Protein 1NKP (pdb70)

Solvent-accessible surface area: 23106 Å² total; per-residue (Å²): 88,138,165,58,78,107,124,137,46,122,73,84,117,53,162,100,114,128,62,104,26,98,139,14,4,75,30,0,30,92,38,4,74,113,4,146,144,64,130,183,10,77,96,32,40,3,0,119,63,0,17,55,41,2,86,56,7,48,62,88,27,117,116,9,65,61,46,12,95,116,14,50,144,91,28,52,96,18,36,108,90,18,20,80,46,6,23,111,153,171,186,70,111,120,71,39,99,55,130,104,124,122,52,92,14,119,79,12,7,102,59,0,48,72,9,2,18,36,9,88,75,83,206,33,62,96,39,93,9,0,71,84,0,16,87,20,2,85,50,4,88,156,25,12,127,68,30,70,113,54,1,58,74,5,95,179,55,5,58,112,20,71,119,86,17,193,77,48,27,85,123,175,84,114,142,133,161,70,117,75,64,108,56,132,106,118,126,64,81,24,101,147,8,6,83,47,0,73,96,42,1,70,109,11,136,155,51,174,159,20,76,98,34,39,5,0,117,60,0,19,56,36,0,98,58,4,54,60,60,22,120,133,3,78,61,55,20,76,110,27,44,109,93,49,85,94,6,70,102,103,41,33,87,78,242,82,139,130,67,44,106,53,142,111,112,126,67,82,13,107,79,11,2,87,62,0,64,86,15,0,27,23,8,123,88,52,110,25,61,88,21,86,6,0,69,46,0,22,69,13,0,66,69,2,83,150,17,5,131,61,8,64,99,43,0,39,73,5,96,140,64,10,48,107,19,62,99,92,29,178,69,99,91,73,125

InterPro domains:
  IPR011598 Myc-type, basic helix-loop-helix (bHLH) domain [PF00010] (24-74)
  IPR011598 Myc-type, basic helix-loop-helix (bHLH) domain [PS50888] (23-74)
  IPR011598 Myc-type, basic helix-loop-helix (bHLH) domain [SM00353] (29-80)
  IPR036638 Helix-loop-helix DNA-binding domain superfamily [G3DSA:4.10.280.10] (24-102)
  IPR036638 Helix-loop-helix DNA-binding domain superfamily [SSF47459] (23-102)

Organism: Homo sapiens (NCBI:txid9606)

CATH classification: 4.10.280.10

GO terms:
  GO:1990837 sequence-specific double-stranded DNA binding (F, IDA)
  GO:0000977 RNA polymerase II transcription regulatory region sequence-specific DNA binding (F, IDA)
  GO:0001227 DNA-binding transcription repressor activity, RNA polymerase II-specific (F, IDA)
  GO:0090575 RNA polymerase II transcription regulator complex (C, IDA)
  GO:0000122 negative regulation of transcription by RNA polymerase II (P, IDA)
  GO:0071339 MLL1 complex (C, IDA)
  GO:0005654 nucleoplasm (C, TAS)
  GO:0042802 identical protein binding (F, IPI)
  GO:0005515 protein binding (F, IPI)
  GO:0000785 chromatin (C, IDA)
  GO:0005634 nucleus (C, IDA)
  GO:0005654 nucleoplasm (C, IDA)
  GO:0000981 DNA-binding transcription factor activity, RNA polymerase II-specific (F, IDA)
  GO:0006357 regulation of transcription by RNA polymerase II (P, IDA)
  GO:0071943 Myc-Max complex (C, EXP)
  GO:0045893 positive regulation of DNA-templated transcription (P, IDA)
  GO:0003677 DNA binding (F, IDA)
  GO:0032993 protein-DNA complex (C, IDA)
  GO:0070888 E-box binding (F, IMP)
  GO:0032993 protein-DNA complex (C, IMP)

B-factor: mean 30.38, std 9.98, range [15.16, 67.62]

Structure (mmCIF, N/CA/C/O backbone):
data_1NKP
#
_entry.id   1NKP
#
_cell.length_a   39.244
_cell.length_b   45.128
_cell.length_c   86.484
_cell.angle_alpha   87.91
_cell.angle_beta   84.61
_cell.angle_gamma   71.50
#
_symmetry.space_group_name_H-M   'P 1'
#
loop_
_entity.id
_entity.type
_entity.pdbx_description
1 polymer "5'-D(*CP*GP*AP*GP*TP*AP*GP*CP*AP*CP*GP*TP*GP*CP*TP*AP*CP*TP*C)-3'"
2 polymer 'Myc proto-oncogene protein'
3 polymer 'Max protein'
4 water water
#
loop_
_atom_site.group_PDB
_atom_site.id
_atom_site.type_symbol
_atom_site.label_atom_id
_atom_site.label_alt_id
_atom_site.label_comp_id
_atom_site.label_asym_id
_atom_site.label_entity_id
_atom_site.label_seq_id
_atom_site.pdbx_PDB_ins_code
_atom_site.Cartn_x
_atom_site.Cartn_y
_atom_site.Cartn_z
_atom_site.occupancy
_atom_site.B_iso_or_equiv
_atom_site.auth_seq_id
_atom_site.auth_comp_id
_atom_site.auth_asym_id
_atom_site.auth_atom_id
_atom_site.pdbx_PDB_model_num
ATOM 1541 N N . GLY E 2 1 ? 70.716 108.507 28.441 1.00 27.99 897 GLY A N 1
ATOM 1542 C CA . GLY E 2 1 ? 69.231 108.575 28.363 1.00 26.63 897 GLY A CA 1
ATOM 1543 C C . GLY E 2 1 ? 68.586 107.337 28.951 1.00 27.74 897 GLY A C 1
ATOM 1544 O O . GLY E 2 1 ? 69.274 106.395 29.341 1.00 25.85 897 GLY A O 1
ATOM 1545 N N . HIS E 2 2 ? 67.261 107.333 29.009 1.00 27.46 898 HIS A N 1
ATOM 1546 C CA . HIS E 2 2 ? 66.537 106.206 29.572 1.00 28.34 898 HIS A CA 1
ATOM 1547 C C . HIS E 2 2 ? 66.864 104.882 28.891 1.00 27.94 898 HIS A C 1
ATOM 1548 O O . HIS E 2 2 ? 66.995 103.849 29.556 1.00 27.05 898 HIS A O 1
ATOM 1555 N N . MET E 2 3 ? 66.981 104.903 27.569 1.00 26.71 899 MET A N 1
ATOM 1556 C CA . MET E 2 3 ? 67.298 103.682 26.843 1.00 27.00 899 MET A CA 1
ATOM 1557 C C . MET E 2 3 ? 68.610 103.089 27.341 1.00 25.53 899 MET A C 1
ATOM 1558 O O . MET E 2 3 ? 68.737 101.874 27.454 1.00 25.35 899 MET A O 1
ATOM 1563 N N . ASN E 2 4 ? 69.584 103.945 27.640 1.00 24.44 900 ASN A N 1
ATOM 1564 C CA . ASN E 2 4 ? 70.883 103.469 28.125 1.00 22.96 900 ASN A CA 1
ATOM 1565 C C . ASN E 2 4 ? 70.748 102.911 29.542 1.00 22.29 900 ASN A C 1
ATOM 1566 O O . ASN E 2 4 ? 71.387 101.923 29.887 1.00 21.49 900 ASN A O 1
ATOM 1571 N N . VAL E 2 5 ? 69.912 103.545 30.364 1.00 23.10 901 VAL A N 1
ATOM 1572 C CA . VAL E 2 5 ? 69.701 103.067 31.729 1.00 20.92 901 VAL A CA 1
ATOM 1573 C C . VAL E 2 5 ? 69.027 101.696 31.658 1.00 22.22 901 VAL A C 1
ATOM 1574 O O . VAL E 2 5 ? 69.433 100.758 32.350 1.00 23.33 901 VAL A O 1
ATOM 1578 N N . LYS E 2 6 ? 68.012 101.573 30.804 1.00 21.51 902 LYS A N 1
ATOM 1579 C CA . LYS E 2 6 ? 67.301 100.303 30.652 1.00 22.29 902 LYS A CA 1
ATOM 1580 C C . LYS E 2 6 ? 68.234 99.197 30.176 1.00 20.52 902 LYS A C 1
ATOM 1581 O O . LYS E 2 6 ? 68.143 98.062 30.645 1.00 20.01 902 LYS A O 1
ATOM 1587 N N . ARG E 2 7 ? 69.114 99.533 29.239 1.00 20.28 903 ARG A N 1
ATOM 1588 C CA . ARG E 2 7 ? 70.079 98.567 28.705 1.00 19.23 903 ARG A CA 1
ATOM 1589 C C . ARG E 2 7 ? 70.949 98.047 29.846 1.00 19.61 903 ARG A C 1
ATOM 1590 O O . ARG E 2 7 ? 71.137 96.840 30.008 1.00 18.80 903 ARG A O 1
ATOM 1598 N N . ARG E 2 8 ? 71.473 98.973 30.644 1.00 18.37 904 ARG A N 1
ATOM 1599 C CA . ARG E 2 8 ? 72.329 98.612 31.762 1.00 20.54 904 ARG A CA 1
ATOM 1600 C C . ARG E 2 8 ? 71.583 97.787 32.809 1.00 19.74 904 ARG A C 1
ATOM 1601 O O . ARG E 2 8 ? 72.137 96.857 33.386 1.00 17.64 904 ARG A O 1
ATOM 1609 N N . THR E 2 9 ? 70.320 98.113 33.048 1.00 19.52 905 THR A N 1
ATOM 1610 C CA . THR E 2 9 ? 69.556 97.363 34.027 1.00 19.41 905 THR A CA 1
ATOM 1611 C C . THR E 2 9 ? 69.377 95.934 33.529 1.00 19.49 905 THR A C 1
ATOM 1612 O O . THR E 2 9 ? 69.517 94.973 34.291 1.00 18.03 905 THR A O 1
ATOM 1616 N N . HIS E 2 10 ? 69.085 95.806 32.239 1.00 19.00 906 HIS A N 1
ATOM 1617 C CA . HIS E 2 10 ? 68.891 94.498 31.627 1.00 19.18 906 HIS A CA 1
ATOM 1618 C C . HIS E 2 10 ? 70.137 93.630 31.767 1.00 19.65 906 HIS A C 1
ATOM 1619 O O . HIS E 2 10 ? 70.051 92.441 32.095 1.00 20.25 906 HIS A O 1
ATOM 1626 N N . ASN E 2 11 ? 71.293 94.225 31.495 1.00 18.54 907 ASN A N 1
ATOM 1627 C CA . ASN E 2 11 ? 72.561 93.508 31.574 1.00 19.37 907 ASN A CA 1
ATOM 1628 C C . ASN E 2 11 ? 72.840 93.004 32.989 1.00 20.69 907 ASN A C 1
ATOM 1629 O O . ASN E 2 11 ? 73.206 91.837 33.194 1.00 19.99 907 ASN A O 1
ATOM 1634 N N . VAL E 2 12 ? 72.673 93.889 33.966 1.00 21.02 908 VAL A N 1
ATOM 1635 C CA . VAL E 2 12 ? 72.920 93.526 35.354 1.00 23.51 908 VAL A CA 1
ATOM 1636 C C . VAL E 2 12 ? 71.922 92.519 35.933 1.00 23.32 908 VAL A C 1
ATOM 1637 O O . VAL E 2 12 ? 72.309 91.621 36.682 1.00 23.94 908 VAL A O 1
ATOM 1641 N N . LEU E 2 13 ? 70.644 92.646 35.589 1.00 22.98 909 LEU A N 1
ATOM 1642 C CA . LEU E 2 13 ? 69.646 91.717 36.112 1.00 23.40 909 LEU A CA 1
ATOM 1643 C C . LEU E 2 13 ? 69.806 90.324 35.514 1.00 21.38 909 LEU A C 1
ATOM 1644 O O . LEU E 2 13 ? 69.661 89.321 36.211 1.00 21.10 909 LEU A O 1
ATOM 1649 N N . GLU E 2 14 ? 70.095 90.276 34.219 1.00 20.27 910 GLU A N 1
ATOM 1650 C CA . GLU E 2 14 ? 70.284 89.009 33.515 1.00 18.84 910 GLU A CA 1
ATOM 1651 C C . GLU E 2 14 ? 71.562 88.322 34.014 1.00 19.34 910 GLU A C 1
ATOM 1652 O O . GLU E 2 14 ? 71.603 87.103 34.160 1.00 17.17 910 GLU A O 1
ATOM 1658 N N . ARG E 2 15 ? 72.602 89.107 34.276 1.00 18.51 911 ARG A N 1
ATOM 1659 C CA . ARG E 2 15 ? 73.860 88.557 34.768 1.00 22.02 911 ARG A CA 1
ATOM 1660 C C . ARG E 2 15 ? 73.618 87.885 36.115 1.00 22.61 911 ARG A C 1
ATOM 1661 O O . ARG E 2 15 ? 74.101 86.776 36.377 1.00 21.75 911 ARG A O 1
ATOM 1669 N N . GLN E 2 16 ? 72.866 88.564 36.973 1.00 21.98 912 GLN A N 1
ATOM 1670 C CA . GLN E 2 16 ? 72.544 88.023 38.284 1.00 22.72 912 GLN A CA 1
ATOM 1671 C C . GLN E 2 16 ? 71.705 86.768 38.132 1.00 22.21 912 GLN A C 1
ATOM 1672 O O . GLN E 2 16 ? 71.894 85.791 38.864 1.00 19.84 912 GLN A O 1
ATOM 1678 N N . ARG E 2 17 ? 70.766 86.797 37.189 1.00 19.78 913 ARG A N 1
ATOM 1679 C CA . ARG E 2 17 ? 69.905 85.645 36.979 1.00 19.00 913 ARG A CA 1
ATOM 1680 C C . ARG E 2 17 ? 70.758 84.445 36.578 1.00 18.48 913 ARG A C 1
ATOM 1681 O O . ARG E 2 17 ? 70.538 83.342 37.079 1.00 18.81 913 ARG A O 1
ATOM 1689 N N . ARG E 2 18 ? 71.716 84.661 35.675 1.00 18.07 914 ARG A N 1
ATOM 1690 C CA . ARG E 2 18 ? 72.609 83.580 35.249 1.00 17.79 914 ARG A CA 1
ATOM 1691 C C . ARG E 2 18 ? 73.287 83.027 36.482 1.00 18.93 914 ARG A C 1
ATOM 1692 O O . ARG E 2 18 ? 73.330 81.819 36.682 1.00 18.41 914 ARG A O 1
ATOM 1700 N N . ASN E 2 19 ? 73.841 83.923 37.297 1.00 19.75 915 ASN A N 1
ATOM 1701 C CA . ASN E 2 19 ? 74.539 83.507 38.505 1.00 22.33 915 ASN A CA 1
ATOM 1702 C C . ASN E 2 19 ? 73.688 82.648 39.419 1.00 22.11 915 ASN A C 1
ATOM 1703 O O . ASN E 2 19 ? 74.159 81.644 39.942 1.00 23.01 915 ASN A O 1
ATOM 1708 N N . GLU E 2 20 ? 72.434 83.032 39.616 1.00 21.01 916 GLU A N 1
ATOM 1709 C CA . GLU E 2 20 ? 71.557 82.252 40.469 1.00 21.08 916 GLU A CA 1
ATOM 1710 C C . GLU E 2 20 ? 71.275 80.893 39.816 1.00 20.15 916 GLU A C 1
ATOM 1711 O O . GLU E 2 20 ? 71.246 79.860 40.489 1.00 16.83 916 GLU A O 1
ATOM 1717 N N . LEU E 2 21 ? 71.092 80.881 38.499 1.00 18.84 917 LEU A N 1
ATOM 1718 C CA . LEU E 2 21 ? 70.839 79.613 37.822 1.00 18.05 917 LEU A CA 1
ATOM 1719 C C . LEU E 2 21 ? 72.043 78.673 38.009 1.00 17.04 917 LEU A C 1
ATOM 1720 O O . LEU E 2 21 ? 71.873 77.480 38.233 1.00 16.65 917 LEU A O 1
ATOM 1725 N N . LYS E 2 22 ? 73.255 79.209 37.933 1.00 17.88 918 LYS A N 1
ATOM 1726 C CA . LYS E 2 22 ? 74.441 78.379 38.114 1.00 20.34 918 LYS A CA 1
ATOM 1727 C C . LYS E 2 22 ? 74.433 77.780 39.526 1.00 20.62 918 LYS A C 1
ATOM 1728 O O . LYS E 2 22 ? 74.833 76.637 39.727 1.00 19.54 918 LYS A O 1
ATOM 1734 N N . ARG E 2 23 ? 73.964 78.562 40.495 1.00 22.85 919 ARG A N 1
ATOM 1735 C CA . ARG E 2 23 ? 73.876 78.118 41.883 1.00 23.43 919 ARG A CA 1
ATOM 1736 C C . ARG E 2 23 ? 72.950 76.921 41.952 1.00 22.61 919 ARG A C 1
ATOM 1737 O O . ARG E 2 23 ? 73.260 75.906 42.589 1.00 22.78 919 ARG A O 1
ATOM 1745 N N . SER E 2 24 ? 71.797 77.046 41.306 1.00 20.50 920 SER A N 1
ATOM 1746 C CA . SER E 2 24 ? 70.828 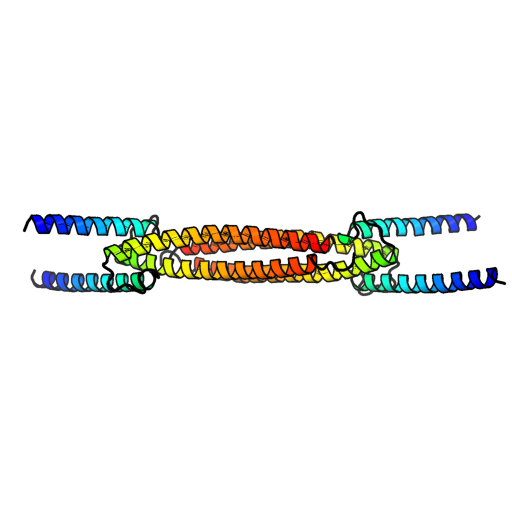75.963 41.288 1.00 19.47 920 SER A CA 1
ATOM 1747 C C . SER E 2 24 ? 71.438 74.728 40.623 1.00 18.86 920 SER A C 1
ATOM 1748 O O . SER E 2 24 ? 71.237 73.611 41.097 1.00 18.65 920 SER A O 1
ATOM 1751 N N . PHE E 2 25 ? 72.179 74.913 39.533 1.00 18.04 921 PHE A N 1
ATOM 1752 C CA . PHE E 2 25 ? 72.800 73.753 38.880 1.00 18.74 921 PHE A CA 1
ATOM 1753 C C . PHE E 2 25 ? 73.752 73.039 39.846 1.00 19.73 921 PHE A C 1
ATOM 1754 O O . PHE E 2 25 ? 73.693 71.813 39.993 1.00 18.24 921 PHE A O 1
ATOM 1762 N N . PHE E 2 26 ? 74.636 73.798 40.497 1.00 19.44 922 PHE A N 1
ATOM 1763 C CA . PHE E 2 26 ? 75.587 73.202 41.439 1.00 20.14 922 PHE A CA 1
ATOM 1764 C C . PHE E 2 26 ? 74.887 72.464 42.577 1.00 20.27 922 PHE A C 1
ATOM 1765 O O . PHE E 2 26 ? 75.328 71.386 43.001 1.00 19.45 922 PHE A O 1
ATOM 1773 N N . ALA E 2 27 ? 73.810 73.051 43.083 1.00 20.25 923 ALA A N 1
ATOM 1774 C CA . ALA E 2 27 ? 73.062 72.440 44.172 1.00 21.46 923 ALA A CA 1
ATOM 1775 C C . ALA E 2 27 ? 72.519 71.081 43.742 1.00 21.29 923 ALA A C 1
ATOM 1776 O O . ALA E 2 27 ? 72.596 70.116 44.496 1.00 22.16 923 ALA A O 1
ATOM 1778 N N . LEU E 2 28 ? 71.990 71.005 42.522 1.00 21.03 924 LEU A N 1
ATOM 1779 C CA . LEU E 2 28 ? 71.445 69.756 42.002 1.00 19.24 924 LEU A CA 1
ATOM 1780 C C . LEU E 2 28 ? 72.572 68.758 41.769 1.00 19.94 924 LEU A C 1
ATOM 1781 O O . LEU E 2 28 ? 72.465 67.597 42.142 1.00 20.09 924 LEU A O 1
ATOM 1786 N N . ARG E 2 29 ? 73.660 69.217 41.166 1.00 19.76 925 ARG A N 1
ATOM 1787 C CA . ARG E 2 29 ? 74.801 68.342 40.909 1.00 21.90 925 ARG A CA 1
ATOM 1788 C C . ARG E 2 29 ? 75.270 67.651 42.201 1.00 22.44 925 ARG A C 1
ATOM 1789 O O . ARG E 2 29 ? 75.643 66.473 42.194 1.00 21.39 925 ARG A O 1
ATOM 1797 N N . ASP E 2 30 ? 75.252 68.402 43.299 1.00 22.44 926 ASP A N 1
ATOM 1798 C CA . ASP E 2 30 ? 75.689 67.901 44.600 1.00 23.46 926 ASP A CA 1
ATOM 1799 C C . ASP E 2 30 ? 74.794 66.811 45.163 1.00 23.38 926 ASP A C 1
ATOM 1800 O O . ASP E 2 30 ? 75.148 66.161 46.146 1.00 23.10 926 ASP A O 1
ATOM 1805 N N . GLN E 2 31 ? 73.637 66.603 44.546 1.00 22.75 927 GLN A N 1
ATOM 1806 C CA . GLN E 2 31 ? 72.713 65.594 45.032 1.00 23.76 927 GLN A CA 1
ATOM 1807 C C . GLN E 2 31 ? 72.787 64.299 44.223 1.00 23.51 927 GLN A C 1
ATOM 1808 O O . GLN E 2 31 ? 72.105 63.323 44.538 1.00 22.72 927 GLN A O 1
ATOM 1814 N N . ILE E 2 32 ? 73.629 64.287 43.193 1.00 23.03 928 ILE A N 1
ATOM 1815 C CA . ILE E 2 32 ? 73.763 63.106 42.344 1.00 22.62 928 ILE A CA 1
ATOM 1816 C C . ILE E 2 32 ? 75.044 62.337 42.661 1.00 22.70 928 ILE A C 1
ATOM 1817 O O . ILE E 2 32 ? 76.146 62.817 42.406 1.00 22.96 928 ILE A O 1
ATOM 1822 N N . PRO E 2 33 ? 74.913 61.125 43.219 1.00 23.44 929 PRO A N 1
ATOM 1823 C CA . PRO E 2 33 ? 76.084 60.309 43.564 1.00 24.66 929 PRO A CA 1
ATOM 1824 C C . PRO E 2 33 ? 77.122 60.231 42.442 1.00 25.97 929 PRO A C 1
ATOM 1825 O O . PRO E 2 33 ? 78.312 60.464 42.656 1.00 25.39 929 PRO A O 1
ATOM 1829 N N . GLU E 2 34 ? 76.651 59.908 41.244 1.00 27.48 930 GLU A N 1
ATOM 1830 C CA . GLU E 2 34 ? 77.503 59.768 40.072 1.00 30.22 930 GLU A CA 1
ATOM 1831 C C . GLU E 2 34 ? 78.364 60.987 39.734 1.00 31.28 930 GLU A C 1
ATOM 1832 O O . GLU E 2 34 ? 79.347 60.864 39.005 1.00 31.10 930 GLU A O 1
ATOM 1838 N N . LEU E 2 35 ? 78.011 62.153 40.273 1.00 32.63 931 LEU A N 1
ATOM 1839 C CA . LEU E 2 35 ? 78.758 63.384 40.005 1.00 33.69 931 LEU A CA 1
ATOM 1840 C C . LEU E 2 35 ? 79.622 63.819 41.188 1.00 34.34 931 LEU A C 1
ATOM 1841 O O . LEU E 2 35 ? 80.069 64.964 41.251 1.00 33.30 931 LEU A O 1
ATOM 1846 N N . GLU E 2 36 ? 79.864 62.890 42.108 1.00 35.87 932 GLU A N 1
ATOM 1847 C CA . GLU E 2 36 ? 80.653 63.148 43.315 1.00 37.50 932 GLU A CA 1
ATOM 1848 C C . GLU E 2 36 ? 81.915 64.000 43.138 1.00 37.41 932 GLU A C 1
ATOM 1849 O O . GLU E 2 36 ? 82.080 65.017 43.814 1.00 37.85 932 GLU A O 1
ATOM 1855 N N . ASN E 2 37 ? 82.808 63.586 42.245 1.00 36.83 933 ASN A N 1
ATOM 1856 C CA . ASN E 2 37 ? 84.048 64.325 42.004 1.00 37.35 933 ASN A CA 1
ATOM 1857 C C . ASN E 2 37 ? 84.084 64.897 40.596 1.00 37.93 933 ASN A C 1
ATOM 1858 O O . ASN E 2 37 ? 85.094 64.789 39.894 1.00 37.50 933 ASN A O 1
ATOM 1863 N N . ASN E 2 38 ? 82.978 65.503 40.189 1.00 37.96 934 ASN A N 1
ATOM 1864 C CA . ASN E 2 38 ? 82.875 66.085 38.860 1.00 38.52 934 ASN A CA 1
ATOM 1865 C C . ASN E 2 38 ? 82.158 67.425 38.979 1.00 38.54 934 ASN A C 1
ATOM 1866 O O . ASN E 2 38 ? 81.076 67.619 38.426 1.00 39.52 934 ASN A O 1
ATOM 1871 N N . GLU E 2 39 ? 82.778 68.349 39.705 1.00 37.30 935 GLU A N 1
ATOM 1872 C CA . GLU E 2 39 ? 82.203 69.670 39.923 1.00 37.01 935 GLU A CA 1
ATOM 1873 C C . GLU E 2 39 ? 82.118 70.489 38.638 1.00 35.36 935 GLU A C 1
ATOM 1874 O O . GLU E 2 39 ? 81.375 71.466 38.567 1.00 36.09 935 GLU A O 1
ATOM 1880 N N . LYS E 2 40 ? 82.882 70.094 37.623 1.00 32.45 936 LYS A N 1
ATOM 1881 C CA . LYS E 2 40 ? 82.871 70.808 36.350 1.00 30.69 936 LYS A CA 1
ATOM 1882 C C . LYS E 2 40 ? 81.935 70.179 35.323 1.00 27.96 936 LYS A C 1
ATOM 1883 O O . LYS E 2 40 ? 81.952 70.555 34.155 1.00 28.33 936 LYS A O 1
ATOM 1889 N N . ALA E 2 41 ? 81.125 69.217 35.753 1.00 25.78 937 ALA A N 1
ATOM 1890 C CA . ALA E 2 41 ? 80.192 68.564 34.844 1.00 23.71 937 ALA A CA 1
ATOM 1891 C C . ALA E 2 41 ? 79.377 69.626 34.097 1.00 22.47 937 ALA A C 1
ATOM 1892 O O . ALA E 2 41 ? 78.807 70.532 34.706 1.00 22.30 937 ALA A O 1
ATOM 1894 N N . PRO E 2 42 ? 79.328 69.547 32.764 1.00 21.79 938 PRO A N 1
ATOM 1895 C CA . PRO E 2 42 ? 78.541 70.565 32.058 1.00 20.75 938 PRO A CA 1
ATOM 1896 C C . PRO E 2 42 ? 77.055 70.547 32.443 1.00 19.20 938 PRO A C 1
ATOM 1897 O O . PRO E 2 42 ? 76.563 69.580 33.006 1.00 17.67 938 PRO A O 1
ATOM 1901 N N . LYS E 2 43 ? 76.343 71.627 32.140 1.00 19.23 939 LYS A N 1
ATOM 1902 C CA . LYS E 2 43 ? 74.923 71.704 32.466 1.00 17.99 939 LYS A CA 1
ATOM 1903 C C . LYS E 2 43 ? 74.106 70.534 31.933 1.00 16.26 939 LYS A C 1
ATOM 1904 O O . LYS E 2 43 ? 73.282 69.965 32.652 1.00 15.16 939 LYS A O 1
ATOM 1910 N N . VAL E 2 44 ? 74.331 70.167 30.677 1.00 16.33 940 VAL A N 1
ATOM 1911 C CA . VAL E 2 44 ? 73.565 69.083 30.088 1.00 15.16 940 VAL A CA 1
ATOM 1912 C C . VAL E 2 44 ? 73.809 67.725 30.751 1.00 17.06 940 VAL A C 1
ATOM 1913 O O . VAL E 2 44 ? 72.903 66.883 30.816 1.00 15.16 940 VAL A O 1
ATOM 1917 N N . VAL E 2 45 ? 75.021 67.509 31.255 1.00 15.16 941 VAL A N 1
ATOM 1918 C CA . VAL E 2 45 ? 75.324 66.253 31.922 1.00 15.66 941 VAL A CA 1
ATOM 1919 C C . VAL E 2 45 ? 74.638 66.253 33.295 1.00 15.17 941 VAL A C 1
ATOM 1920 O O . VAL E 2 45 ? 74.156 65.217 33.757 1.00 15.16 941 VAL A O 1
ATOM 1924 N N . ILE E 2 46 ? 74.566 67.412 33.946 1.00 15.16 942 ILE A N 1
ATOM 1925 C CA . ILE E 2 46 ? 73.888 67.450 35.239 1.00 15.16 942 ILE A CA 1
ATOM 1926 C C . ILE E 2 46 ? 72.416 67.112 35.022 1.00 15.16 942 ILE A C 1
ATOM 1927 O O . ILE E 2 46 ? 71.827 66.348 35.782 1.00 15.16 942 ILE A O 1
ATOM 1932 N N . LEU E 2 47 ? 71.824 67.685 33.977 1.00 15.16 943 LEU A N 1
ATOM 1933 C CA . LEU E 2 47 ? 70.424 67.421 33.687 1.00 15.83 943 LEU A CA 1
ATOM 1934 C C . LEU E 2 47 ? 70.170 65.939 33.434 1.00 16.38 943 LEU A C 1
ATOM 1935 O O . LEU E 2 47 ? 69.381 65.316 34.133 1.00 16.62 943 LEU A O 1
ATOM 1940 N N . LYS E 2 48 ? 70.839 65.382 32.428 1.00 15.98 944 LYS A N 1
ATOM 1941 C CA . LYS E 2 48 ? 70.667 63.973 32.073 1.00 16.48 944 LYS A CA 1
ATOM 1942 C C . LYS E 2 48 ? 70.908 62.998 33.222 1.00 15.16 944 LYS A C 1
ATOM 1943 O O . LYS E 2 48 ? 70.187 62.011 33.382 1.00 15.16 944 LYS A O 1
ATOM 1949 N N . LYS E 2 49 ? 71.927 63.270 34.028 1.00 17.06 945 LYS A N 1
ATOM 1950 C CA . LYS E 2 49 ? 72.247 62.389 35.140 1.00 15.52 945 LYS A CA 1
ATOM 1951 C C . LYS E 2 49 ? 71.305 62.584 36.326 1.00 15.85 945 LYS A C 1
ATOM 1952 O O . LYS E 2 49 ? 71.052 61.647 37.072 1.00 16.90 945 LYS A O 1
ATOM 1958 N N . ALA E 2 50 ? 70.781 63.793 36.508 1.00 15.92 946 ALA A N 1
ATOM 1959 C CA . ALA E 2 50 ? 69.842 64.018 37.607 1.00 15.25 946 ALA A CA 1
ATOM 1960 C C . ALA E 2 50 ? 68.597 63.225 37.256 1.00 15.76 946 ALA A C 1
ATOM 1961 O O . ALA E 2 50 ? 67.978 62.606 38.109 1.00 15.27 946 ALA A O 1
ATOM 1963 N N . THR E 2 51 ? 68.251 63.237 35.975 1.00 17.40 947 THR A N 1
ATOM 1964 C CA . THR E 2 51 ? 67.072 62.539 35.487 1.00 17.38 947 THR A CA 1
ATOM 1965 C C . THR E 2 51 ? 67.253 61.030 35.668 1.00 18.87 947 THR A C 1
ATOM 1966 O O . THR E 2 51 ? 66.382 60.344 36.206 1.00 18.30 947 THR A O 1
ATOM 1970 N N . ALA E 2 52 ? 68.395 60.520 35.225 1.00 18.47 948 ALA A N 1
ATOM 1971 C CA . ALA E 2 52 ? 68.679 59.095 35.362 1.00 17.04 948 ALA A CA 1
ATOM 1972 C C . ALA E 2 52 ? 68.593 58.698 36.835 1.00 18.04 948 ALA A C 1
ATOM 1973 O O . ALA E 2 52 ? 67.945 57.716 37.187 1.00 18.73 948 ALA A O 1
ATOM 1975 N N . TYR E 2 53 ? 69.232 59.479 37.699 1.00 19.72 949 TYR A N 1
ATOM 1976 C CA . TYR E 2 53 ? 69.236 59.178 39.132 1.00 20.61 949 TYR A CA 1
ATOM 1977 C C . TYR E 2 53 ? 67.838 59.166 39.743 1.00 21.33 949 TYR A C 1
ATOM 1978 O O . TYR E 2 53 ? 67.521 58.287 40.558 1.00 21.47 949 TYR A O 1
ATOM 1987 N N . ILE E 2 54 ? 66.996 60.122 39.348 1.00 21.89 950 ILE A N 1
ATOM 1988 C CA . ILE E 2 54 ? 65.633 60.200 39.874 1.00 22.02 950 ILE A CA 1
ATOM 1989 C C . ILE E 2 54 ? 64.838 58.965 39.474 1.00 23.11 950 ILE A C 1
ATOM 1990 O O . ILE E 2 54 ? 64.131 58.373 40.295 1.00 23.89 950 ILE A O 1
ATOM 1995 N N . LEU E 2 55 ? 64.948 58.570 38.211 1.00 23.48 951 LEU A N 1
ATOM 1996 C CA . LEU E 2 55 ? 64.236 57.390 37.742 1.00 24.09 951 LEU A CA 1
ATOM 1997 C C . LEU E 2 55 ? 64.677 56.149 38.525 1.00 25.05 951 LEU A C 1
ATOM 1998 O O . LEU E 2 55 ? 63.864 55.272 38.817 1.00 24.70 951 LEU A O 1
ATOM 2003 N N . SER E 2 56 ? 65.958 56.080 38.881 1.00 24.67 952 SER A N 1
ATOM 2004 C CA . SER E 2 56 ? 66.450 54.921 39.612 1.00 24.44 952 SER A CA 1
ATOM 2005 C C . SER E 2 56 ? 65.897 54.899 41.033 1.00 26.31 952 SER A C 1
ATOM 2006 O O . SER E 2 56 ? 65.636 53.834 41.586 1.00 26.64 952 SER A O 1
ATOM 2009 N N . VAL E 2 57 ? 65.716 56.075 41.621 1.00 25.97 953 VAL A N 1
ATOM 2010 C CA . VAL E 2 57 ? 65.190 56.165 42.974 1.00 27.30 953 VAL A CA 1
ATOM 2011 C C . VAL E 2 57 ? 63.714 55.774 43.017 1.00 28.03 953 VAL A C 1
ATOM 2012 O O . VAL E 2 57 ? 63.264 55.135 43.968 1.00 26.85 953 VAL A O 1
ATOM 2016 N N . GLN E 2 58 ? 62.962 56.132 41.980 1.00 28.15 954 GLN A N 1
ATOM 2017 C CA . GLN E 2 58 ? 61.550 55.787 41.935 1.00 29.61 954 GLN A CA 1
ATOM 2018 C C . GLN E 2 58 ? 61.384 54.277 41.739 1.00 30.83 954 GLN A C 1
ATOM 2019 O O . GLN E 2 58 ? 60.601 53.634 42.441 1.00 30.97 954 GLN A O 1
ATOM 2025 N N . ALA E 2 59 ? 62.125 53.708 40.794 1.00 31.30 955 ALA A N 1
ATOM 2026 C CA . ALA E 2 59 ? 62.057 52.268 40.549 1.00 31.65 955 ALA A CA 1
ATOM 2027 C C . ALA E 2 59 ? 62.498 51.556 41.822 1.00 32.63 955 ALA A C 1
ATOM 2028 O O . ALA E 2 59 ? 61.971 50.502 42.189 1.00 30.94 955 ALA A O 1
ATOM 2030 N N . GLU E 2 60 ? 63.474 52.156 42.492 1.00 34.55 956 GLU A N 1
ATOM 2031 C CA . GLU E 2 60 ? 64.024 51.622 43.728 1.00 36.89 956 GLU A CA 1
ATOM 2032 C C . GLU E 2 60 ? 62.964 51.601 44.833 1.00 37.86 956 GLU A C 1
ATOM 2033 O O . GLU E 2 60 ? 63.018 50.761 45.737 1.00 37.62 956 GLU A O 1
ATOM 2039 N N . GLU E 2 61 ? 62.003 52.521 44.762 1.00 38.06 957 GLU A N 1
ATOM 2040 C CA . GLU E 2 61 ? 60.935 52.572 45.756 1.00 38.84 957 GLU A CA 1
ATOM 2041 C C . GLU E 2 61 ? 59.925 51.482 45.445 1.00 39.14 957 GLU A C 1
ATOM 2042 O O . GLU E 2 61 ? 59.400 50.834 46.351 1.00 38.44 957 GLU A O 1
ATOM 2048 N N . GLN E 2 62 ? 59.648 51.291 44.158 1.00 38.98 958 GLN A N 1
ATOM 2049 C CA . GLN E 2 62 ? 58.700 50.274 43.727 1.00 39.91 958 GLN A CA 1
ATOM 2050 C C . GLN E 2 62 ? 59.176 48.892 44.150 1.00 39.94 958 GLN A C 1
ATOM 2051 O O . GLN E 2 62 ? 58.367 48.010 44.426 1.00 40.64 958 GLN A O 1
ATOM 2057 N N . LYS E 2 63 ? 60.489 48.704 44.198 1.00 39.78 959 LYS A N 1
ATOM 2058 C CA . LYS E 2 63 ? 61.043 47.418 44.595 1.00 40.43 959 LYS A CA 1
ATOM 2059 C C . LYS E 2 63 ? 60.921 47.245 46.106 1.00 40.44 959 LYS A C 1
ATOM 2060 O O . LYS E 2 63 ? 60.565 46.169 46.589 1.00 39.72 959 LYS A O 1
ATOM 2066 N N . LEU E 2 64 ? 61.224 48.310 46.846 1.00 40.39 960 LEU A N 1
ATOM 2067 C CA . LEU E 2 64 ? 61.154 48.278 48.303 1.00 40.42 960 LEU A CA 1
ATOM 2068 C C . LEU E 2 64 ? 59.734 48.077 48.809 1.00 40.52 960 LEU A C 1
ATOM 2069 O O . LEU E 2 64 ? 59.526 47.439 49.840 1.00 41.13 960 LEU A O 1
ATOM 2074 N N . ILE E 2 65 ? 58.761 48.629 48.092 1.00 39.95 961 ILE A N 1
ATOM 2075 C CA . ILE E 2 65 ? 57.365 48.484 48.480 1.00 39.97 961 ILE A CA 1
ATOM 2076 C C . ILE E 2 65 ? 56.924 47.043 48.222 1.00 39.90 961 ILE A C 1
ATOM 2077 O O . ILE E 2 65 ? 56.144 46.472 48.987 1.00 39.55 961 ILE A O 1
ATOM 2082 N N . SER E 2 66 ? 57.431 46.455 47.145 1.00 39.09 962 SER A N 1
ATOM 2083 C CA . SER E 2 66 ? 57.090 45.079 46.801 1.00 39.40 962 SER A CA 1
ATOM 2084 C C . SER E 2 66 ? 57.679 44.127 47.840 1.00 39.21 962 SER A C 1
ATOM 2085 O O . SER E 2 66 ? 57.044 43.145 48.229 1.00 38.69 962 SER A O 1
ATOM 2088 N N . GLU E 2 67 ? 58.890 44.433 48.299 1.00 39.09 963 GLU A N 1
ATOM 2089 C CA . GLU E 2 67 ? 59.560 43.600 49.290 1.00 39.73 963 GLU A CA 1
ATOM 2090 C C . GLU E 2 67 ? 58.892 43.662 50.663 1.00 39.28 963 GLU A C 1
ATOM 2091 O O . GLU E 2 67 ? 58.683 42.628 51.302 1.00 38.11 963 GLU A O 1
ATOM 2097 N N . GLU E 2 68 ? 58.561 44.870 51.119 1.00 38.62 964 GLU A N 1
ATOM 2098 C CA . GLU E 2 68 ? 57.910 45.036 52.416 1.00 37.98 964 GLU A CA 1
ATOM 2099 C C . GLU E 2 68 ? 56.572 44.306 52.439 1.00 37.84 964 GLU A C 1
ATOM 2100 O O . GLU E 2 68 ? 56.214 43.685 53.443 1.00 37.03 964 GLU A O 1
ATOM 2106 N N . ASP E 2 69 ? 55.835 44.380 51.333 1.00 37.29 965 ASP A N 1
ATOM 2107 C CA . ASP E 2 69 ? 54.545 43.714 51.235 1.00 37.38 965 ASP A CA 1
ATOM 2108 C C . ASP E 2 69 ? 54.728 42.206 51.370 1.00 37.00 965 ASP A C 1
ATOM 2109 O O . ASP E 2 69 ? 53.906 41.528 51.990 1.00 36.68 965 ASP A O 1
ATOM 2114 N N . LEU E 2 70 ? 55.805 41.692 50.782 1.00 35.88 966 LEU A N 1
ATOM 2115 C CA . LEU E 2 70 ? 56.128 40.265 50.832 1.00 35.41 966 LEU A CA 1
ATOM 2116 C C . LEU E 2 70 ? 56.543 39.846 52.238 1.00 34.56 966 LEU A C 1
ATOM 2117 O O . LEU E 2 70 ? 56.118 38.804 52.737 1.00 34.20 966 LEU A O 1
ATOM 2122 N N . LEU E 2 71 ? 57.387 40.656 52.868 1.00 34.47 967 LEU A N 1
ATOM 2123 C CA . LEU E 2 71 ? 57.850 40.369 54.220 1.00 35.04 967 LEU A CA 1
ATOM 2124 C C . LEU E 2 71 ? 56.679 40.357 55.194 1.00 35.03 967 LEU A C 1
ATOM 2125 O O . LEU E 2 71 ? 56.637 39.535 56.107 1.00 35.3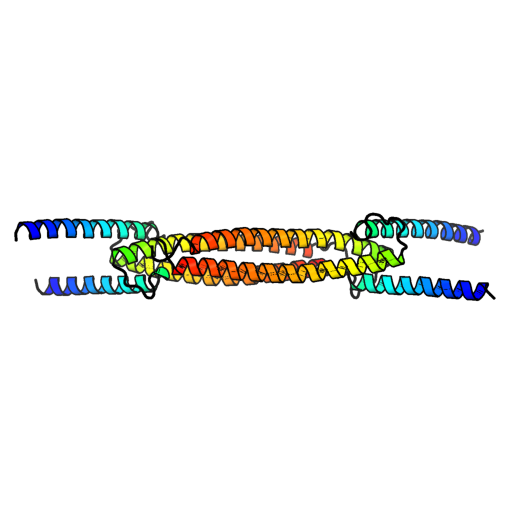3 967 LEU A O 1
ATOM 2130 N N . ARG E 2 72 ? 55.728 41.267 54.996 1.00 35.16 968 ARG A N 1
ATOM 2131 C CA . ARG E 2 72 ? 54.560 41.338 55.868 1.00 36.31 968 ARG A CA 1
ATOM 2132 C C . ARG E 2 72 ? 53.702 40.091 55.753 1.00 36.49 968 ARG A C 1
ATOM 2133 O O . ARG E 2 72 ? 53.320 39.498 56.762 1.00 35.41 968 ARG A O 1
ATOM 2141 N N . LYS E 2 73 ? 53.393 39.686 54.526 1.00 36.97 969 LYS A N 1
ATOM 2142 C CA . LYS E 2 73 ? 52.584 38.494 54.340 1.00 37.82 969 LYS A CA 1
ATOM 2143 C C . LYS E 2 73 ? 53.345 37.297 54.915 1.00 38.21 969 LYS A C 1
ATOM 2144 O O . LYS E 2 73 ? 52.745 36.357 55.437 1.00 37.46 969 LYS A O 1
ATOM 2150 N N . ARG E 2 74 ? 54.669 37.341 54.820 1.00 37.94 970 ARG A N 1
ATOM 2151 C CA . ARG E 2 74 ? 55.503 36.261 55.338 1.00 38.58 970 ARG A CA 1
ATOM 2152 C C . ARG E 2 74 ? 55.386 36.190 56.855 1.00 37.42 970 ARG A C 1
ATOM 2153 O O . ARG E 2 74 ? 55.235 35.109 57.427 1.00 36.46 970 ARG A O 1
ATOM 2161 N N . ARG E 2 75 ? 55.457 37.350 57.500 1.00 35.91 971 ARG A N 1
ATOM 2162 C CA . ARG E 2 75 ? 55.368 37.417 58.950 1.00 34.92 971 ARG A CA 1
ATOM 2163 C C . ARG E 2 75 ? 54.079 36.784 59.466 1.00 35.77 971 ARG A C 1
ATOM 2164 O O . ARG E 2 75 ? 54.123 35.905 60.326 1.00 35.35 971 ARG A O 1
ATOM 2172 N N . GLU E 2 76 ? 52.937 37.228 58.947 1.00 37.07 972 GLU A N 1
ATOM 2173 C CA . GLU E 2 76 ? 51.655 36.672 59.376 1.00 38.50 972 GLU A CA 1
ATOM 2174 C C . GLU E 2 76 ? 51.616 35.166 59.146 1.00 38.19 972 GLU A C 1
ATOM 2175 O O . GLU E 2 76 ? 51.008 34.434 59.925 1.00 37.82 972 GLU A O 1
ATOM 2181 N N . GLN E 2 77 ? 52.255 34.709 58.072 1.00 38.07 973 GLN A N 1
ATOM 2182 C CA . GLN E 2 77 ? 52.302 33.281 57.770 1.00 38.36 973 GLN A CA 1
ATOM 2183 C C . GLN E 2 77 ? 53.067 32.549 58.873 1.00 37.62 973 GLN A C 1
ATOM 2184 O O . GLN E 2 77 ? 52.628 31.505 59.356 1.00 37.07 973 GLN A O 1
ATOM 2190 N N . LEU E 2 78 ? 54.210 33.099 59.272 1.00 36.29 974 LEU A N 1
ATOM 2191 C CA . LEU E 2 78 ? 55.009 32.489 60.329 1.00 35.44 974 LEU A CA 1
ATOM 2192 C C . LEU E 2 78 ? 54.202 32.428 61.617 1.00 34.62 974 LEU A C 1
ATOM 2193 O O . LEU E 2 78 ? 54.219 31.425 62.323 1.00 34.91 974 LEU A O 1
ATOM 2198 N N . LYS E 2 79 ? 53.489 33.503 61.926 1.00 33.92 975 LYS A N 1
ATOM 2199 C CA . LYS E 2 79 ? 52.681 33.519 63.137 1.00 32.94 975 LYS A CA 1
ATOM 2200 C C . LYS E 2 79 ? 51.568 32.485 63.028 1.00 33.23 975 LYS A C 1
ATOM 2201 O O . LYS E 2 79 ? 51.258 31.797 63.996 1.00 31.71 975 LYS A O 1
ATOM 2207 N N . HIS E 2 80 ? 50.977 32.371 61.842 1.00 34.11 976 HIS A N 1
ATOM 2208 C CA . HIS E 2 80 ? 49.904 31.409 61.610 1.00 35.90 976 HIS A CA 1
ATOM 2209 C C . HIS E 2 80 ? 50.412 29.992 61.869 1.00 36.91 976 HIS A C 1
ATOM 2210 O O . HIS E 2 80 ? 49.671 29.138 62.356 1.00 37.00 976 HIS A O 1
ATOM 2217 N N . LYS E 2 81 ? 51.680 29.755 61.542 1.00 36.51 977 LYS A N 1
ATOM 2218 C CA . LYS E 2 81 ? 52.309 28.451 61.737 1.00 36.53 977 LYS A CA 1
ATOM 2219 C C . LYS E 2 81 ? 52.500 28.166 63.224 1.00 36.66 977 LYS A C 1
ATOM 2220 O O . LYS E 2 81 ? 52.266 27.048 63.690 1.00 36.50 977 LYS A O 1
ATOM 2226 N N . LEU E 2 82 ? 52.931 29.184 63.964 1.00 36.19 978 LEU A N 1
ATOM 2227 C CA . LEU E 2 82 ? 53.155 29.043 65.396 1.00 35.17 978 LEU A CA 1
ATOM 2228 C C . LEU E 2 82 ? 51.875 28.625 66.104 1.00 34.63 978 LEU A C 1
ATOM 2229 O O . LEU E 2 82 ? 51.900 27.784 67.007 1.00 34.69 978 LEU A O 1
ATOM 2234 N N . GLU E 2 83 ? 50.760 29.213 65.681 1.00 33.57 979 GLU A N 1
ATOM 2235 C CA . GL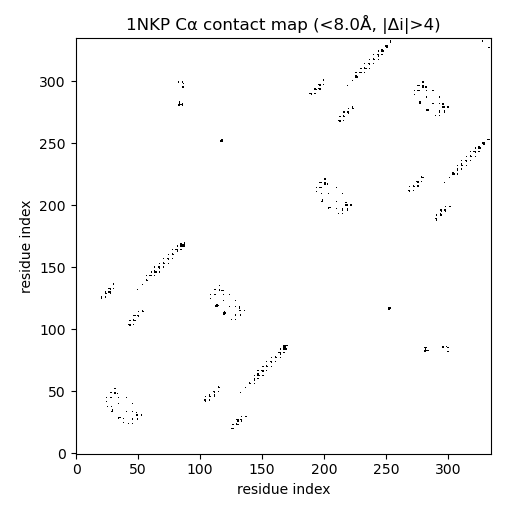U E 2 83 ? 49.452 28.923 66.259 1.00 32.46 979 GLU A CA 1
ATOM 2236 C C . GLU E 2 83 ? 48.999 27.489 65.998 1.00 33.14 979 GLU A C 1
ATOM 2237 O O . GLU E 2 83 ? 48.310 26.886 66.821 1.00 31.33 979 GLU A O 1
ATOM 2243 N N . GLN E 2 84 ? 49.388 26.946 64.849 1.00 33.89 980 GLN A N 1
ATOM 2244 C CA . GLN E 2 84 ? 49.018 25.587 64.483 1.00 35.34 980 GLN A CA 1
ATOM 2245 C C . GLN E 2 84 ? 49.847 24.574 65.256 1.00 35.55 980 GLN A C 1
ATOM 2246 O O . GLN E 2 84 ? 49.351 23.518 65.645 1.00 34.54 980 GLN A O 1
ATOM 2252 N N . LEU E 2 85 ? 51.117 24.903 65.471 1.00 35.99 981 LEU A N 1
ATOM 2253 C CA . LEU E 2 85 ? 52.033 24.018 66.179 1.00 36.27 981 LEU A CA 1
ATOM 2254 C C . LEU E 2 85 ? 51.777 23.933 67.680 1.00 37.03 981 LEU A C 1
ATOM 2255 O O . LEU E 2 85 ? 52.009 22.887 68.293 1.00 36.59 981 LEU A O 1
ATOM 2260 N N . GLY E 2 86 ? 51.303 25.026 68.271 1.00 37.72 982 GLY A N 1
ATOM 2261 C CA . GLY E 2 86 ? 51.055 25.033 69.702 1.00 39.63 982 GLY A CA 1
ATOM 2262 C C . GLY E 2 86 ? 52.367 24.951 70.467 1.00 40.90 982 GLY A C 1
ATOM 2263 O O . GLY E 2 86 ? 53.420 24.729 69.867 1.00 42.03 982 GLY A O 1
ATOM 2264 N N . GLY E 2 87 ? 52.314 25.129 71.784 1.00 41.23 983 GLY A N 1
ATOM 2265 C CA . GLY E 2 87 ? 53.526 25.071 72.588 1.00 42.61 983 GLY A CA 1
ATOM 2266 C C . GLY E 2 87 ? 54.019 23.653 72.822 1.00 43.72 983 GLY A C 1
ATOM 2267 O O . GLY E 2 87 ? 53.374 22.690 72.407 1.00 43.57 983 GLY A O 1
ATOM 2268 N N . CYS E 2 88 ? 55.165 23.522 73.486 1.00 45.75 984 CYS A N 1
ATOM 2269 C CA . CYS E 2 88 ? 55.738 22.209 73.773 1.00 47.41 984 CYS A CA 1
ATOM 2270 C C . CYS E 2 88 ? 55.058 21.559 74.973 1.00 47.44 984 CYS A C 1
ATOM 2271 O O . CYS E 2 88 ? 55.212 22.117 76.080 1.00 44.69 984 CYS A O 1
ATOM 2274 N N . ASP F 3 1 ? 81.058 82.601 7.180 1.00 47.33 202 ASP B N 1
ATOM 2275 C CA . ASP F 3 1 ? 80.996 81.163 6.788 1.00 46.49 202 ASP B CA 1
ATOM 2276 C C . ASP F 3 1 ? 80.987 80.304 8.049 1.00 43.35 202 ASP B C 1
ATOM 2277 O O . ASP F 3 1 ? 79.974 79.700 8.403 1.00 42.68 202 ASP B O 1
ATOM 2282 N N . LYS F 3 2 ? 82.129 80.262 8.724 1.00 39.48 203 LYS B N 1
ATOM 2283 C CA . LYS F 3 2 ? 82.276 79.501 9.953 1.00 35.69 203 LYS B CA 1
ATOM 2284 C C . LYS F 3 2 ? 81.472 80.176 11.059 1.00 32.46 203 LYS B C 1
ATOM 2285 O O . LYS F 3 2 ? 81.193 79.579 12.093 1.00 30.82 203 LYS B O 1
ATOM 2291 N N . ARG F 3 3 ? 81.101 81.428 10.822 1.00 29.99 204 ARG B N 1
ATOM 2292 C CA . ARG F 3 3 ? 80.336 82.203 11.788 1.00 27.48 204 ARG B CA 1
ATOM 2293 C C . ARG F 3 3 ? 78.899 81.676 11.886 1.00 25.24 204 ARG B C 1
ATOM 2294 O O . ARG F 3 3 ? 78.417 81.376 12.975 1.00 23.11 204 ARG B O 1
ATOM 2302 N N . ALA F 3 4 ? 78.222 81.552 10.745 1.00 22.84 205 ALA B N 1
ATOM 2303 C CA . ALA F 3 4 ? 76.850 81.053 10.726 1.00 20.35 205 ALA B CA 1
ATOM 2304 C C . ALA F 3 4 ? 76.802 79.603 11.202 1.00 19.33 205 ALA B C 1
ATOM 2305 O O . ALA F 3 4 ? 75.843 79.193 11.849 1.00 17.67 205 ALA B O 1
ATOM 2307 N N . HIS F 3 5 ? 77.840 78.833 10.882 1.00 17.90 206 HIS B N 1
ATOM 2308 C CA . HIS F 3 5 ? 77.912 77.438 11.299 1.00 18.06 206 HIS B CA 1
ATOM 2309 C C . HIS F 3 5 ? 78.010 77.380 12.821 1.00 16.84 206 HIS B C 1
ATOM 2310 O O . HIS F 3 5 ? 77.222 76.697 13.473 1.00 17.42 206 HIS B O 1
ATOM 2317 N N . HIS F 3 6 ? 78.974 78.103 13.385 1.00 17.05 207 HIS B N 1
ATOM 2318 C CA . HIS F 3 6 ? 79.139 78.137 14.842 1.00 17.02 207 HIS B CA 1
ATOM 2319 C C . HIS F 3 6 ? 77.806 78.520 15.491 1.00 16.33 207 HIS B C 1
ATOM 2320 O O . HIS F 3 6 ? 77.384 77.896 16.468 1.00 16.12 207 HIS B O 1
ATOM 2327 N N . ASN F 3 7 ? 77.128 79.526 14.944 1.00 16.08 208 ASN B N 1
ATOM 2328 C CA . ASN F 3 7 ? 75.849 79.926 15.519 1.00 15.99 208 ASN B CA 1
ATOM 2329 C C . ASN F 3 7 ? 74.834 78.788 15.505 1.00 15.16 208 ASN B C 1
ATOM 2330 O O . ASN F 3 7 ? 74.098 78.606 16.470 1.00 15.16 208 ASN B O 1
ATOM 2335 N N . ALA F 3 8 ? 74.806 78.003 14.431 1.00 15.16 209 ALA B N 1
ATOM 2336 C CA . ALA F 3 8 ? 73.875 76.875 14.346 1.00 15.16 209 ALA B CA 1
ATOM 2337 C C . ALA F 3 8 ? 74.223 75.774 15.352 1.00 15.16 209 ALA B C 1
ATOM 2338 O O . ALA F 3 8 ? 73.339 75.161 15.955 1.00 15.16 209 ALA B O 1
ATOM 2340 N N . LEU F 3 9 ? 75.511 75.515 15.530 1.00 15.16 210 LEU B N 1
ATOM 2341 C CA . LEU F 3 9 ? 75.931 74.496 16.475 1.00 15.16 210 LEU B CA 1
ATOM 2342 C C . LEU F 3 9 ? 75.562 74.904 17.904 1.00 15.16 210 LEU B C 1
ATOM 2343 O O . LEU F 3 9 ? 75.171 74.069 18.716 1.00 15.16 210 LEU B O 1
ATOM 2348 N N . GLU F 3 10 ? 75.687 76.194 18.208 1.00 15.16 211 GLU B N 1
ATOM 2349 C CA . GLU F 3 10 ? 75.356 76.679 19.551 1.00 15.16 211 GLU B CA 1
ATOM 2350 C C . GLU F 3 10 ? 73.851 76.598 19.770 1.00 15.16 211 GLU B C 1
ATOM 2351 O O . GLU F 3 10 ? 73.400 76.234 20.852 1.00 15.16 211 GLU B O 1
ATOM 2357 N N . ARG F 3 11 ? 73.061 76.940 18.753 1.00 15.16 212 ARG B N 1
ATOM 2358 C CA . ARG F 3 11 ? 71.616 76.830 18.899 1.00 15.83 212 ARG B CA 1
ATOM 2359 C C . ARG F 3 11 ? 71.241 75.371 19.143 1.00 15.97 212 ARG B C 1
ATOM 2360 O O . ARG F 3 11 ? 70.372 75.072 19.966 1.00 15.16 212 ARG B O 1
ATOM 2368 N N . LYS F 3 12 ? 71.887 74.455 18.420 1.00 16.00 213 LYS B N 1
ATOM 2369 C CA . LYS F 3 12 ? 71.597 73.029 18.583 1.00 17.05 213 LYS B CA 1
ATOM 2370 C C . LYS F 3 12 ? 71.943 72.565 19.996 1.00 15.16 213 LYS B C 1
ATOM 2371 O O . LYS F 3 12 ? 71.203 71.792 20.616 1.00 15.16 213 LYS B O 1
ATOM 2377 N N . ARG F 3 13 ? 73.085 73.032 20.492 1.00 15.16 214 ARG B N 1
ATOM 2378 C CA . ARG F 3 13 ? 73.531 72.684 21.833 1.00 15.16 214 ARG B CA 1
ATOM 2379 C C . ARG F 3 13 ? 72.498 73.144 22.865 1.00 15.16 214 ARG B C 1
ATOM 2380 O O . ARG F 3 13 ? 72.160 72.396 23.780 1.00 15.16 214 ARG B O 1
ATOM 2388 N N . ARG F 3 14 ? 71.996 74.372 22.715 1.00 15.16 215 ARG B N 1
ATOM 2389 C CA . ARG F 3 14 ? 71.007 74.905 23.661 1.00 15.85 215 ARG B CA 1
ATOM 2390 C C . ARG F 3 14 ? 69.711 74.103 23.568 1.00 16.11 215 ARG B C 1
ATOM 2391 O O . ARG F 3 14 ? 69.053 73.858 24.578 1.00 15.16 215 ARG B O 1
ATOM 2399 N N . ASP F 3 15 ? 69.355 73.693 22.352 1.00 16.41 216 ASP B N 1
ATOM 2400 C CA . ASP F 3 15 ? 68.145 72.902 22.130 1.00 17.56 216 ASP B CA 1
ATOM 2401 C C . ASP F 3 15 ? 68.228 71.584 22.907 1.00 16.60 216 ASP B C 1
ATOM 2402 O O . ASP F 3 15 ? 67.250 71.156 23.513 1.00 15.16 216 ASP B O 1
ATOM 2407 N N . HIS F 3 16 ? 69.389 70.930 22.874 1.00 15.16 217 HIS B N 1
ATOM 2408 C CA . HIS F 3 16 ? 69.549 69.686 23.618 1.00 15.73 217 HIS B CA 1
ATOM 2409 C C . HIS F 3 16 ? 69.337 69.940 25.108 1.00 15.55 217 HIS B C 1
ATOM 2410 O O . HIS F 3 16 ? 68.742 69.121 25.810 1.00 15.16 217 HIS B O 1
ATOM 2417 N N . ILE F 3 17 ? 69.817 71.078 25.594 1.00 15.16 218 ILE B N 1
ATOM 2418 C CA . ILE F 3 17 ? 69.640 71.404 27.005 1.00 15.31 218 ILE B CA 1
ATOM 2419 C C . ILE F 3 17 ? 68.155 71.643 27.290 1.00 15.16 218 ILE B C 1
ATOM 2420 O O . ILE F 3 17 ? 67.660 71.285 28.350 1.00 16.26 218 ILE B O 1
ATOM 2425 N N . LYS F 3 18 ? 67.442 72.221 26.327 1.00 16.76 219 LYS B N 1
ATOM 2426 C CA . LYS F 3 18 ? 66.009 72.470 26.485 1.00 16.72 219 LYS B CA 1
ATOM 2427 C C . LYS F 3 18 ? 65.259 71.134 26.623 1.00 16.47 219 LYS B C 1
ATOM 2428 O O . LYS F 3 18 ? 64.376 70.979 27.483 1.00 15.16 219 LYS B O 1
ATOM 2434 N N . ASP F 3 19 ? 65.613 70.175 25.766 1.00 15.16 220 ASP B N 1
ATOM 2435 C CA . ASP F 3 19 ? 65.000 68.850 25.800 1.00 15.16 220 ASP B CA 1
ATOM 2436 C C . ASP F 3 19 ? 65.305 68.195 27.142 1.00 15.33 220 ASP B C 1
ATOM 2437 O O . ASP F 3 19 ? 64.453 67.559 27.758 1.00 15.16 220 ASP B O 1
ATOM 2442 N N . SER F 3 20 ? 66.541 68.343 27.592 1.00 15.16 221 SER B N 1
ATOM 2443 C CA . SER F 3 20 ? 66.924 67.721 28.850 1.00 15.18 221 SER B CA 1
ATOM 2444 C C . SER F 3 20 ? 66.172 68.300 30.034 1.00 15.18 221 SER B C 1
ATOM 2445 O O . SER F 3 20 ? 65.848 67.576 30.987 1.00 15.16 221 SER B O 1
ATOM 2448 N N . PHE F 3 21 ? 65.880 69.597 29.984 1.00 16.89 222 PHE B N 1
ATOM 2449 C CA . PHE F 3 21 ? 65.134 70.215 31.076 1.00 15.55 222 PHE B CA 1
ATOM 2450 C C . PHE F 3 21 ? 63.744 69.604 31.089 1.00 17.48 222 PHE B C 1
ATOM 2451 O O . PHE F 3 21 ? 63.209 69.295 32.153 1.00 16.33 222 PHE B O 1
ATOM 2459 N N . HIS F 3 22 ? 63.161 69.439 29.901 1.00 17.53 223 HIS B N 1
ATOM 2460 C CA . HIS F 3 22 ? 61.818 68.871 29.779 1.00 19.46 223 HIS B CA 1
ATOM 2461 C C . HIS F 3 22 ? 61.754 67.431 30.321 1.00 19.07 223 HIS B C 1
ATOM 2462 O O . HIS F 3 22 ? 60.776 67.033 30.966 1.00 19.55 223 HIS B O 1
ATOM 2469 N N . SER F 3 23 ? 62.795 66.645 30.064 1.00 18.55 224 SER B N 1
ATOM 2470 C CA . SER F 3 23 ? 62.829 65.271 30.552 1.00 17.49 224 SER B CA 1
ATOM 2471 C C . SER F 3 23 ? 63.002 65.232 32.069 1.00 17.42 224 SER B C 1
ATOM 2472 O O . SER F 3 23 ? 62.513 64.313 32.729 1.00 17.01 224 SER B O 1
ATOM 2475 N N . LEU F 3 24 ? 63.710 66.223 32.609 1.00 16.20 225 LEU B N 1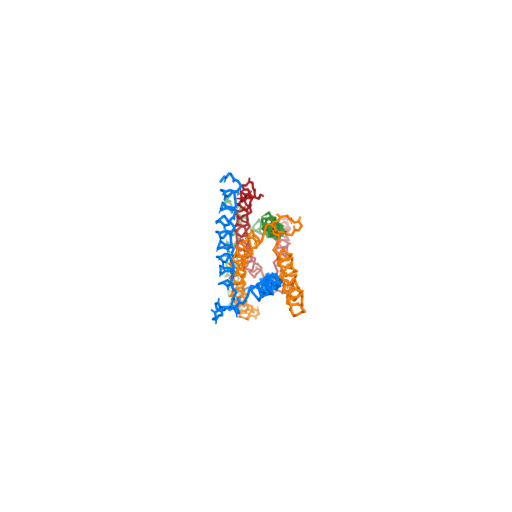
ATOM 2476 C CA . LEU F 3 24 ? 63.928 66.320 34.058 1.00 17.14 225 LEU B CA 1
ATOM 2477 C C . LEU F 3 24 ? 62.578 66.688 34.688 1.00 17.39 225 LEU B C 1
ATOM 2478 O O . LEU F 3 24 ? 62.121 66.073 35.659 1.00 16.01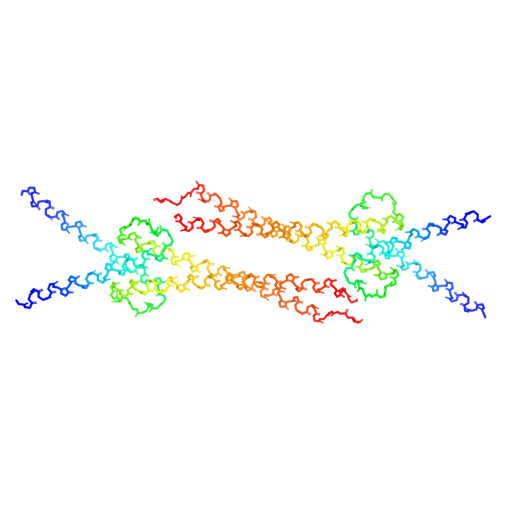 225 LEU B O 1
ATOM 2483 N N . ARG F 3 25 ? 61.955 67.714 34.119 1.00 18.09 226 ARG B N 1
ATOM 2484 C CA . ARG F 3 25 ? 60.650 68.196 34.561 1.00 20.13 226 ARG B CA 1
ATOM 2485 C C . ARG F 3 25 ? 59.665 67.034 34.630 1.00 20.54 226 ARG B C 1
ATOM 2486 O O . ARG F 3 25 ? 58.895 66.919 35.587 1.00 19.46 226 ARG B O 1
ATOM 2494 N N . ASP F 3 26 ? 59.697 66.167 33.619 1.00 19.97 227 ASP B N 1
ATOM 2495 C CA . ASP F 3 26 ? 58.797 65.018 33.584 1.00 20.98 227 ASP B CA 1
ATOM 2496 C C . ASP F 3 26 ? 59.085 63.994 34.681 1.00 21.08 227 ASP B C 1
ATOM 2497 O O . ASP F 3 26 ? 58.241 63.153 34.979 1.00 22.77 227 ASP B O 1
ATOM 2502 N N . SER F 3 27 ? 60.264 64.065 35.294 1.00 21.12 228 SER B N 1
ATOM 2503 C CA . SER F 3 27 ? 60.625 63.094 36.323 1.00 21.69 228 SER B CA 1
ATOM 2504 C C . SER F 3 27 ? 60.196 63.438 37.745 1.00 21.06 228 SER B C 1
ATOM 2505 O O . SER F 3 27 ? 60.164 62.560 38.608 1.00 21.60 228 SER B O 1
ATOM 2508 N N . VAL F 3 28 ? 59.876 64.702 37.992 1.00 22.29 229 VAL B N 1
ATOM 2509 C CA . VAL F 3 28 ? 59.467 65.136 39.324 1.00 22.79 229 VAL B CA 1
ATOM 2510 C C . VAL F 3 28 ? 57.952 65.281 39.407 1.00 22.77 229 VAL B C 1
ATOM 2511 O O . VAL F 3 28 ? 57.364 66.147 38.750 1.00 22.07 229 VAL B O 1
ATOM 2515 N N . PRO F 3 29 ? 57.297 64.435 40.231 1.00 23.52 230 PRO B N 1
ATOM 2516 C CA . PRO F 3 29 ? 55.845 64.451 40.406 1.00 23.75 230 PRO B CA 1
ATOM 2517 C C . PRO F 3 29 ? 55.214 65.838 40.490 1.00 23.61 230 PRO B C 1
ATOM 2518 O O . PRO F 3 29 ? 54.233 66.119 39.796 1.00 24.19 230 PRO B O 1
ATOM 2522 N N . SER F 3 30 ? 55.785 66.703 41.319 1.00 24.09 231 SER B N 1
ATOM 2523 C CA . SER F 3 30 ? 55.254 68.058 41.490 1.00 26.64 231 SER B CA 1
ATOM 2524 C C . SER F 3 30 ? 55.343 68.978 40.281 1.00 26.80 231 SER B C 1
ATOM 2525 O O . SER F 3 30 ? 54.669 70.010 40.248 1.00 26.00 231 SER B O 1
ATOM 2528 N N . LEU F 3 31 ? 56.169 68.624 39.299 1.00 26.71 232 LEU B N 1
ATOM 2529 C CA . LEU F 3 31 ? 56.311 69.465 38.115 1.00 28.14 232 LEU B CA 1
ATOM 2530 C C . LEU F 3 31 ? 55.574 68.921 36.907 1.00 30.22 232 LEU B C 1
ATOM 2531 O O . LEU F 3 31 ? 55.361 69.638 35.933 1.00 29.88 232 LEU B O 1
ATOM 2536 N N . GLN F 3 32 ? 55.182 67.654 36.975 1.00 32.08 233 GLN B N 1
ATOM 2537 C CA . GLN F 3 32 ? 54.475 67.014 35.875 1.00 34.84 233 GLN B CA 1
ATOM 2538 C C . GLN F 3 32 ? 53.202 67.757 35.481 1.00 35.67 233 GLN B C 1
ATOM 2539 O O . GLN F 3 32 ? 52.373 68.090 36.326 1.00 35.47 233 GLN B O 1
ATOM 2545 N N . GLY F 3 33 ? 53.069 68.029 34.186 1.00 37.41 234 GLY B N 1
ATOM 2546 C CA . GLY F 3 33 ? 51.901 68.735 33.690 1.00 39.30 234 GLY B CA 1
ATOM 2547 C C . GLY F 3 33 ? 51.736 70.122 34.286 1.00 40.36 234 GLY B C 1
ATOM 2548 O O . GLY F 3 33 ? 50.624 70.649 34.346 1.00 40.78 234 GLY B O 1
ATOM 2549 N N . GLU F 3 34 ? 52.842 70.721 34.719 1.00 40.53 235 GLU B N 1
ATOM 2550 C CA . GLU F 3 34 ? 52.814 72.053 35.321 1.00 39.97 235 GLU B CA 1
ATOM 2551 C C . GLU F 3 34 ? 53.728 73.025 34.581 1.00 38.41 235 GLU B C 1
ATOM 2552 O O . GLU F 3 34 ? 54.472 72.632 33.681 1.00 39.82 235 GLU B O 1
ATOM 2558 N N . LYS F 3 35 ? 53.664 74.296 34.967 1.00 34.07 236 LYS B N 1
ATOM 2559 C CA . LYS F 3 35 ? 54.509 75.325 34.371 1.00 32.63 236 LYS B CA 1
ATOM 2560 C C . LYS F 3 35 ? 55.555 75.742 35.402 1.00 30.20 236 LYS B C 1
ATOM 2561 O O . LYS F 3 35 ? 55.210 76.067 36.541 1.00 31.74 236 LYS B O 1
ATOM 2567 N N . ALA F 3 36 ? 56.826 75.726 35.005 1.00 28.71 237 ALA B N 1
ATOM 2568 C CA . ALA F 3 36 ? 57.916 76.104 35.901 1.00 26.38 237 ALA B CA 1
ATOM 2569 C C . ALA F 3 36 ? 59.122 76.634 35.125 1.00 24.63 237 ALA B C 1
ATOM 2570 O O . ALA F 3 36 ? 59.391 76.189 34.016 1.00 24.99 237 ALA B O 1
ATOM 2572 N N . SER F 3 37 ? 59.836 77.587 35.719 1.00 20.86 238 SER B N 1
ATOM 2573 C CA . SER F 3 37 ? 61.021 78.161 35.097 1.00 18.21 238 SER B CA 1
ATOM 2574 C C . SER F 3 37 ? 62.116 77.125 35.263 1.00 17.06 238 SER B C 1
ATOM 2575 O O . SER F 3 37 ? 61.924 76.132 35.961 1.00 16.09 238 SER B O 1
ATOM 2578 N N . ARG F 3 38 ? 63.255 77.354 34.625 1.00 16.45 239 ARG B N 1
ATOM 2579 C CA . ARG F 3 38 ? 64.368 76.422 34.731 1.00 16.26 239 ARG B CA 1
ATOM 2580 C C . ARG F 3 38 ? 64.938 76.416 36.138 1.00 17.27 239 ARG B C 1
ATOM 2581 O O . ARG F 3 38 ? 65.412 75.388 36.616 1.00 15.16 239 ARG B O 1
ATOM 2589 N N . ALA F 3 39 ? 64.888 77.567 36.801 1.00 16.21 240 ALA B N 1
ATOM 2590 C CA . ALA F 3 39 ? 65.396 77.656 38.161 1.00 18.91 240 ALA B CA 1
ATOM 2591 C C . ALA F 3 39 ? 64.514 76.799 39.064 1.00 18.65 240 ALA B C 1
ATOM 2592 O O . ALA F 3 39 ? 65.015 76.050 39.899 1.00 17.87 240 ALA B O 1
ATOM 2594 N N . GLN F 3 40 ? 63.199 76.899 38.885 1.00 18.88 241 GLN B N 1
ATOM 2595 C CA . GLN F 3 40 ? 62.283 76.116 39.707 1.00 20.24 241 GLN B CA 1
ATOM 2596 C C . GLN F 3 40 ? 62.467 74.627 39.438 1.00 18.91 241 GLN B C 1
ATOM 2597 O O . GLN F 3 40 ? 62.396 73.812 40.361 1.00 18.57 241 GLN B O 1
ATOM 2603 N N . ILE F 3 41 ? 62.720 74.266 38.181 1.00 18.09 242 ILE B N 1
ATOM 2604 C CA . ILE F 3 41 ? 62.890 72.857 37.852 1.00 17.74 242 ILE B CA 1
ATOM 2605 C C . ILE F 3 41 ? 64.105 72.264 38.558 1.00 18.06 242 ILE B C 1
AT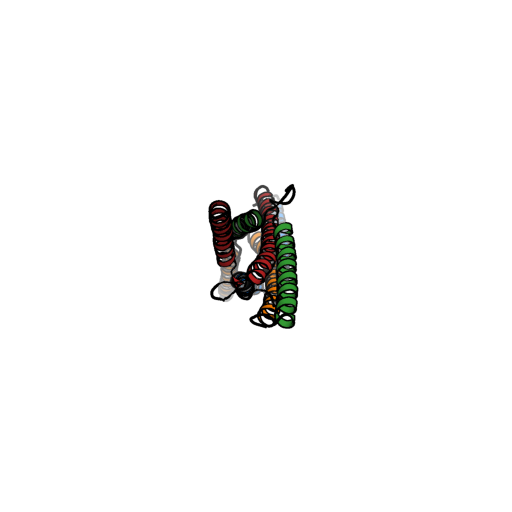OM 2606 O O . ILE F 3 41 ? 64.027 71.163 39.111 1.00 17.72 242 ILE B O 1
ATOM 2611 N N . LEU F 3 42 ? 65.218 72.986 38.532 1.00 17.01 243 LEU B N 1
ATOM 2612 C CA . LEU F 3 42 ? 66.432 72.519 39.186 1.00 17.01 243 LEU B CA 1
ATOM 2613 C C . LEU F 3 42 ? 66.189 72.452 40.699 1.00 18.62 243 LEU B C 1
ATOM 2614 O O . LEU F 3 42 ? 66.496 71.442 41.338 1.00 18.47 243 LEU B O 1
ATOM 2619 N N . ASP F 3 43 ? 65.620 73.515 41.265 1.00 18.63 244 ASP B N 1
ATOM 2620 C CA . ASP F 3 43 ? 65.366 73.553 42.705 1.00 20.73 244 ASP B CA 1
ATOM 2621 C C . ASP F 3 43 ? 64.414 72.463 43.195 1.00 20.09 244 ASP B C 1
ATOM 2622 O O . ASP F 3 43 ? 64.649 71.845 44.237 1.00 21.25 244 ASP B O 1
ATOM 2627 N N . LYS F 3 44 ? 63.336 72.226 42.457 1.00 20.21 245 LYS B N 1
ATOM 2628 C CA . LYS F 3 44 ? 62.376 71.209 42.854 1.00 20.54 245 LYS B CA 1
ATOM 2629 C C . LYS F 3 44 ? 62.979 69.813 42.675 1.00 20.42 245 LYS B C 1
ATOM 2630 O O . LYS F 3 44 ? 62.703 68.899 43.456 1.00 19.35 245 LYS B O 1
ATOM 2636 N N . ALA F 3 45 ? 63.801 69.645 41.642 1.00 19.59 246 ALA B N 1
ATOM 2637 C CA . ALA F 3 45 ? 64.443 68.349 41.418 1.00 19.11 246 ALA B CA 1
ATOM 2638 C C . ALA F 3 45 ? 65.343 68.043 42.606 1.00 20.51 246 ALA B C 1
ATOM 2639 O O . ALA F 3 45 ? 65.381 66.909 43.103 1.00 20.87 246 ALA B O 1
ATOM 2641 N N . THR F 3 46 ? 66.081 69.056 43.047 1.00 20.01 247 THR B N 1
ATOM 2642 C CA . THR F 3 46 ? 66.982 68.912 44.178 1.00 20.98 247 THR B CA 1
ATOM 2643 C C . THR F 3 46 ? 66.229 68.550 45.456 1.00 22.61 247 THR B C 1
ATOM 2644 O O . THR F 3 46 ? 66.599 67.606 46.159 1.00 23.08 247 THR B O 1
ATOM 2648 N N . GLU F 3 47 ? 65.164 69.278 45.764 1.00 23.49 248 GLU B N 1
ATOM 2649 C CA . GLU F 3 47 ? 64.411 68.973 46.977 1.00 25.26 248 GLU B CA 1
ATOM 2650 C C . GLU F 3 47 ? 63.784 67.580 46.908 1.00 25.15 248 GLU B C 1
ATOM 2651 O O . GLU F 3 47 ? 63.736 66.861 47.908 1.00 24.83 248 GLU B O 1
ATOM 2657 N N . TYR F 3 48 ? 63.310 67.200 45.726 1.00 23.62 249 TYR B N 1
ATOM 2658 C CA . TYR F 3 48 ? 62.683 65.901 45.537 1.00 23.52 249 TYR B CA 1
ATOM 2659 C C . TYR F 3 48 ? 63.679 64.749 45.704 1.00 23.79 249 TYR B C 1
ATOM 2660 O O . TYR F 3 48 ? 63.306 63.664 46.161 1.00 24.89 249 TYR B O 1
ATOM 2669 N N . ILE F 3 49 ? 64.938 64.973 45.336 1.00 23.66 250 ILE B N 1
ATOM 2670 C CA . ILE F 3 49 ? 65.942 63.925 45.471 1.00 24.11 250 ILE B CA 1
ATOM 2671 C C . ILE F 3 49 ? 66.299 63.712 46.938 1.00 24.49 250 ILE B C 1
ATOM 2672 O O . ILE F 3 49 ? 66.528 62.587 47.366 1.00 23.61 250 ILE B O 1
ATOM 2677 N N . GLN F 3 50 ? 66.347 64.790 47.709 1.00 24.70 251 GLN B N 1
ATOM 2678 C CA . GLN F 3 50 ? 66.660 64.663 49.127 1.00 26.31 251 GLN B CA 1
ATOM 2679 C C . GLN F 3 50 ? 65.494 63.933 49.769 1.00 25.93 251 GLN B C 1
ATOM 2680 O O . GLN F 3 50 ? 65.680 62.958 50.492 1.00 26.08 251 GLN B O 1
ATOM 2686 N N . TYR F 3 51 ? 64.287 64.411 49.486 1.00 26.27 252 TYR B N 1
ATOM 2687 C CA . TYR F 3 51 ? 63.069 63.807 50.015 1.00 27.54 252 TYR B CA 1
ATOM 2688 C C . TYR F 3 51 ? 62.981 62.304 49.722 1.00 27.72 252 TYR B C 1
ATOM 2689 O O . TYR F 3 51 ? 62.656 61.512 50.608 1.00 27.48 252 TYR B O 1
ATOM 2698 N N . MET F 3 52 ? 63.253 61.916 48.480 1.00 28.65 25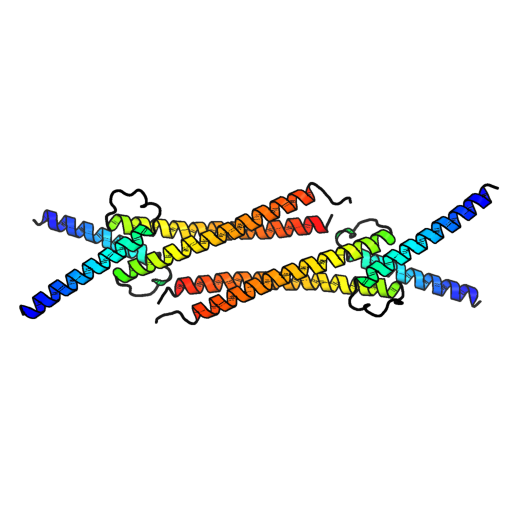3 MET B N 1
ATOM 2699 C CA . MET F 3 52 ? 63.185 60.507 48.094 1.00 30.39 253 MET B CA 1
ATOM 2700 C C . MET F 3 52 ? 64.246 59.634 48.753 1.00 32.29 253 MET B C 1
ATOM 2701 O O . MET F 3 52 ? 63.991 58.473 49.073 1.00 32.27 253 MET B O 1
ATOM 2706 N N . ARG F 3 53 ? 65.436 60.185 48.962 1.00 34.68 254 ARG B N 1
ATOM 2707 C CA . ARG F 3 53 ? 66.500 59.411 49.582 1.00 36.90 254 ARG B CA 1
ATOM 2708 C C . ARG F 3 53 ? 66.205 59.165 51.055 1.00 37.42 254 ARG B C 1
ATOM 2709 O O . ARG F 3 53 ? 66.679 58.189 51.627 1.00 37.65 254 ARG B O 1
ATOM 2717 N N . ARG F 3 54 ? 65.418 60.043 51.669 1.00 38.54 255 ARG B N 1
ATOM 2718 C CA . ARG F 3 54 ? 65.062 59.877 53.077 1.00 39.86 255 ARG B CA 1
ATOM 2719 C C . ARG F 3 54 ? 63.799 59.017 53.164 1.00 38.98 255 ARG B C 1
ATOM 2720 O O . ARG F 3 54 ? 63.511 58.417 54.197 1.00 39.63 255 ARG B O 1
ATOM 2728 N N . LYS F 3 55 ? 63.055 58.950 52.065 1.00 37.36 256 LYS B N 1
ATOM 2729 C CA . LYS F 3 55 ? 61.840 58.151 52.020 1.00 36.19 256 LYS B CA 1
ATOM 2730 C C . LYS F 3 55 ? 62.199 56.675 51.840 1.00 35.88 256 LYS B C 1
ATOM 2731 O O . LYS F 3 55 ? 61.647 55.802 52.513 1.00 34.41 256 LYS B O 1
ATOM 2737 N N . ASN F 3 56 ? 63.126 56.398 50.928 1.00 35.41 257 ASN B N 1
ATOM 2738 C CA . ASN F 3 56 ? 63.543 55.025 50.682 1.00 35.82 257 ASN B CA 1
ATOM 2739 C C . ASN F 3 56 ? 64.343 54.492 51.860 1.00 36.07 257 ASN B C 1
ATOM 2740 O O . ASN F 3 56 ? 64.244 53.313 52.201 1.00 35.88 257 ASN B O 1
ATOM 2745 N N . HIS F 3 57 ? 65.129 55.362 52.483 1.00 37.02 258 HIS B N 1
ATOM 2746 C CA . HIS F 3 57 ? 65.920 54.961 53.639 1.00 38.36 258 HIS B CA 1
ATOM 2747 C C . HIS F 3 57 ? 64.968 54.455 54.719 1.00 38.37 258 HIS B C 1
ATOM 2748 O O . HIS F 3 57 ? 65.253 53.466 55.396 1.00 38.37 258 HIS B O 1
ATOM 2755 N N . THR F 3 58 ? 63.839 55.140 54.876 1.00 38.04 259 THR B N 1
ATOM 2756 C CA . THR F 3 58 ? 62.836 54.746 55.862 1.00 38.01 259 THR B CA 1
ATOM 2757 C C . THR F 3 58 ? 62.183 53.433 55.431 1.00 38.49 259 THR B C 1
ATOM 2758 O O . THR F 3 58 ? 61.779 52.619 56.266 1.00 37.95 259 THR B O 1
ATOM 2762 N N . HIS F 3 59 ? 62.079 53.235 54.122 1.00 38.72 260 HIS B N 1
ATOM 2763 C CA . HIS F 3 59 ? 61.495 52.016 53.578 1.00 39.48 260 HIS B CA 1
ATOM 2764 C C . HIS F 3 59 ? 62.370 50.820 53.935 1.00 39.60 260 HIS B C 1
ATOM 2765 O O . HIS F 3 59 ? 61.877 49.777 54.371 1.00 39.07 260 HIS B O 1
ATOM 2772 N N . GLN F 3 60 ? 63.674 50.982 53.738 1.00 39.17 261 GLN B N 1
ATOM 2773 C CA . GLN F 3 60 ? 64.638 49.931 54.036 1.00 39.91 261 GLN B CA 1
ATOM 2774 C C . GLN F 3 60 ? 64.638 49.677 55.543 1.00 40.19 261 GLN B C 1
ATOM 2775 O O . GLN F 3 60 ? 64.761 48.542 55.996 1.00 40.15 261 GLN B O 1
ATOM 2781 N N . GLN F 3 61 ? 64.484 50.753 56.307 1.00 40.13 262 GLN B N 1
ATOM 2782 C CA . GLN F 3 61 ? 64.460 50.683 57.762 1.00 40.51 262 GLN B CA 1
ATOM 2783 C C . GLN F 3 61 ? 63.305 49.805 58.249 1.00 39.98 262 GLN B C 1
ATOM 2784 O O . GLN F 3 61 ? 63.463 49.018 59.186 1.00 39.16 262 GLN B O 1
ATOM 2790 N N . ASP F 3 62 ? 62.149 49.937 57.606 1.00 39.33 263 ASP B N 1
ATOM 2791 C CA . ASP F 3 62 ? 60.985 49.141 57.974 1.00 38.97 263 ASP B CA 1
ATOM 2792 C C . ASP F 3 62 ? 61.173 47.706 57.497 1.00 38.71 263 ASP B C 1
ATOM 2793 O O . ASP F 3 62 ? 60.706 46.765 58.137 1.00 38.07 263 ASP B O 1
ATOM 2798 N N . ILE F 3 63 ? 61.865 47.548 56.372 1.00 38.33 264 ILE B N 1
ATOM 2799 C CA . ILE F 3 63 ? 62.126 46.230 55.802 1.00 38.49 264 ILE B CA 1
ATOM 2800 C C . ILE F 3 63 ? 63.064 45.404 56.670 1.00 38.90 264 ILE B C 1
ATOM 2801 O O . ILE F 3 63 ? 62.815 44.222 56.917 1.00 38.27 264 ILE B O 1
ATOM 2806 N N . ASP F 3 64 ? 64.148 46.021 57.127 1.00 38.83 265 ASP B N 1
ATOM 2807 C CA . ASP F 3 64 ? 65.108 45.311 57.958 1.00 39.18 265 ASP B CA 1
ATOM 2808 C C . ASP F 3 64 ? 64.481 44.901 59.284 1.00 39.48 265 ASP B C 1
ATOM 2809 O O . ASP F 3 64 ? 64.842 43.870 59.855 1.00 38.67 265 ASP B O 1
ATOM 2814 N N . ASP F 3 65 ? 63.546 45.706 59.779 1.00 38.98 266 ASP B N 1
ATOM 2815 C CA . ASP F 3 65 ? 62.884 45.374 61.029 1.00 38.97 266 ASP B CA 1
ATOM 2816 C C . ASP F 3 65 ? 62.086 44.096 60.808 1.00 38.11 266 ASP B C 1
ATOM 2817 O O . ASP F 3 65 ? 62.186 43.148 61.584 1.00 37.27 266 ASP B O 1
ATOM 2822 N N . LEU F 3 66 ? 61.292 44.077 59.743 1.00 37.41 267 LEU B N 1
ATOM 2823 C CA . LEU F 3 66 ? 60.500 42.901 59.415 1.00 37.23 267 LEU B CA 1
ATOM 2824 C C . LEU F 3 66 ? 61.456 41.725 59.239 1.00 37.86 267 LEU B C 1
ATOM 2825 O O . LEU F 3 66 ? 61.137 40.588 59.591 1.00 37.26 267 LEU B O 1
ATOM 2830 N N . LYS F 3 67 ? 62.632 42.011 58.688 1.00 37.60 268 LYS B N 1
ATOM 2831 C CA . LYS F 3 67 ? 63.641 40.984 58.477 1.00 38.68 268 LYS B CA 1
ATOM 2832 C C . LYS F 3 67 ? 64.045 40.350 59.804 1.00 38.64 268 LYS B C 1
ATOM 2833 O O . LYS F 3 67 ? 64.163 39.129 59.907 1.00 38.69 268 LYS B O 1
ATOM 2839 N N . ARG F 3 68 ? 64.261 41.184 60.816 1.00 39.01 269 ARG B N 1
ATOM 2840 C CA . ARG F 3 68 ? 64.651 40.693 62.131 1.00 40.11 269 ARG B CA 1
ATOM 2841 C C . ARG F 3 68 ? 63.498 39.932 62.777 1.00 39.55 269 ARG B C 1
ATOM 2842 O O . ARG F 3 68 ? 63.714 38.986 63.533 1.00 37.83 269 ARG B O 1
ATOM 2850 N N . GLN F 3 69 ? 62.274 40.352 62.477 1.00 38.37 270 GLN B N 1
ATOM 2851 C CA . GLN F 3 69 ? 61.092 39.703 63.027 1.00 38.00 270 GLN B CA 1
ATOM 2852 C C . GLN F 3 69 ? 60.885 38.306 62.462 1.00 36.50 270 GLN B C 1
ATOM 2853 O O . GLN F 3 69 ? 60.676 37.355 63.213 1.00 36.11 270 GLN B O 1
ATOM 2859 N N . ASN F 3 70 ? 60.926 38.189 61.139 1.00 35.15 271 ASN B N 1
ATOM 2860 C CA . ASN F 3 70 ? 60.734 36.902 60.485 1.00 34.95 271 ASN B CA 1
ATOM 2861 C C . ASN F 3 70 ? 61.822 35.901 60.834 1.00 35.65 271 ASN B C 1
ATOM 2862 O O . ASN F 3 70 ? 61.557 34.701 60.922 1.00 36.64 271 ASN B O 1
ATOM 2867 N N . ALA F 3 71 ? 63.042 36.389 61.038 1.00 35.28 272 ALA B N 1
ATOM 2868 C CA . ALA F 3 71 ? 64.147 35.503 61.380 1.00 36.32 272 ALA B CA 1
ATOM 2869 C C . ALA F 3 71 ? 63.923 34.860 62.748 1.00 36.52 272 ALA B C 1
ATOM 2870 O O . ALA F 3 71 ? 64.200 33.673 62.929 1.00 36.51 272 ALA B O 1
ATOM 2872 N N . LEU F 3 72 ? 63.421 35.644 63.702 1.00 37.22 273 LEU B N 1
ATOM 2873 C CA . LEU F 3 72 ? 63.139 35.142 65.045 1.00 37.69 273 LEU B CA 1
ATOM 2874 C C . LEU F 3 72 ? 62.001 34.135 64.989 1.00 39.00 273 LEU B C 1
ATOM 2875 O O . LEU F 3 72 ? 62.096 33.044 65.552 1.00 38.87 273 LEU B O 1
ATOM 2880 N N . LEU F 3 73 ? 60.917 34.510 64.315 1.00 39.68 274 LEU B N 1
ATOM 2881 C CA . LEU F 3 73 ? 59.765 33.630 64.177 1.00 41.17 274 LEU B CA 1
ATOM 2882 C C . LEU F 3 73 ? 60.224 32.300 63.582 1.00 42.50 274 LEU B C 1
ATOM 2883 O O . LEU F 3 73 ? 59.791 31.231 64.018 1.00 42.63 274 LEU B O 1
ATOM 2888 N N . GLU F 3 74 ? 61.103 32.373 62.586 1.00 44.07 275 GLU B N 1
ATOM 2889 C CA . GLU F 3 74 ? 61.640 31.177 61.944 1.00 45.59 275 GLU B CA 1
ATOM 2890 C C . GLU F 3 74 ? 62.344 30.317 62.991 1.00 46.30 275 GLU B C 1
ATOM 2891 O O . GLU F 3 74 ? 62.319 29.088 62.921 1.00 46.56 275 GLU B O 1
ATOM 2897 N N . GLN F 3 75 ? 62.976 30.975 63.959 1.00 46.58 276 GLN B N 1
ATOM 2898 C CA . GLN F 3 75 ? 63.680 30.273 65.024 1.00 47.00 276 GLN B CA 1
ATOM 2899 C C . GLN F 3 75 ? 62.665 29.493 65.846 1.00 46.38 276 GLN B C 1
ATOM 2900 O O . GLN F 3 75 ? 62.849 28.306 66.116 1.00 46.47 276 GLN B O 1
ATOM 2906 N N . GLN F 3 76 ? 61.593 30.173 66.240 1.00 45.24 277 GLN B N 1
ATOM 2907 C CA . GLN F 3 76 ? 60.533 29.563 67.036 1.00 44.60 277 GLN B CA 1
ATOM 2908 C C . GLN F 3 76 ? 59.907 28.367 66.324 1.00 44.71 277 GLN B C 1
ATOM 2909 O O . GLN F 3 76 ? 59.863 27.264 66.867 1.00 44.67 277 GLN B O 1
ATOM 2915 N N . VAL F 3 77 ? 59.417 28.590 65.110 1.00 44.67 278 VAL B N 1
ATOM 2916 C CA . VAL F 3 77 ? 58.797 27.527 64.331 1.00 44.45 278 VAL B CA 1
ATOM 2917 C C . VAL F 3 77 ? 59.712 26.316 64.276 1.00 45.37 278 VAL B C 1
ATOM 2918 O O . VAL F 3 77 ? 59.249 25.176 64.238 1.00 45.77 278 VAL B O 1
ATOM 2922 N N . ARG F 3 78 ? 61.015 26.575 64.274 1.00 45.85 279 ARG B N 1
ATOM 2923 C CA . ARG F 3 78 ? 62.019 25.520 64.232 1.00 46.80 279 ARG B CA 1
ATOM 2924 C C . ARG F 3 78 ? 61.932 24.745 65.544 1.00 46.60 279 ARG B C 1
ATOM 2925 O O . ARG F 3 78 ? 61.580 23.566 65.568 1.00 46.85 279 ARG B O 1
ATOM 2933 N N . ALA F 3 79 ? 62.249 25.437 66.634 1.00 46.57 280 ALA B N 1
ATOM 2934 C CA . ALA F 3 79 ? 62.227 24.858 67.970 1.00 46.72 280 ALA B CA 1
ATOM 2935 C C . ALA F 3 79 ? 60.809 24.727 68.507 1.00 46.77 280 ALA B C 1
ATOM 2936 O O . ALA F 3 79 ? 60.519 25.167 69.621 1.00 47.44 280 ALA B O 1
ATOM 2938 N N . LEU F 3 80 ? 59.926 24.131 67.714 1.00 46.24 281 LEU B N 1
ATOM 2939 C CA . LEU F 3 80 ? 58.541 23.940 68.123 1.00 46.89 281 LEU B CA 1
ATOM 2940 C C . LEU F 3 80 ? 57.930 22.866 67.228 1.00 48.38 281 LEU B C 1
ATOM 2941 O O . LEU F 3 80 ? 58.354 22.690 66.085 1.00 45.91 281 LEU B O 1
ATOM 2946 N N . GLY F 3 81 ? 56.948 22.141 67.753 1.00 49.18 282 GLY B N 1
ATOM 2947 C CA . GLY F 3 81 ? 56.307 21.094 66.974 1.00 50.82 282 GLY B CA 1
ATOM 2948 C C . GLY F 3 81 ? 55.620 20.031 67.816 1.00 50.37 282 GLY B C 1
ATOM 2949 O O . GLY F 3 81 ? 54.660 20.314 68.540 1.00 48.98 282 GLY B O 1
ATOM 2950 N N . GLY F 3 82 ? 56.103 18.798 67.712 1.00 49.04 283 GLY B N 1
ATOM 2951 C CA . GLY F 3 82 ? 55.521 17.713 68.482 1.00 48.97 283 GLY B CA 1
ATOM 2952 C C . GLY F 3 82 ? 56.522 17.152 69.477 1.00 49.36 283 GLY B C 1
ATOM 2953 O O . GLY F 3 82 ? 56.689 15.935 69.592 1.00 49.63 283 GLY B O 1
ATOM 2954 N N . CYS F 3 83 ? 57.187 18.054 70.194 1.00 50.29 284 CYS B N 1
ATOM 2955 C CA . CYS F 3 83 ? 58.191 17.691 71.189 1.00 50.37 284 CYS B CA 1
ATOM 2956 C C . CYS F 3 83 ? 57.739 16.523 72.063 1.00 49.34 284 CYS B C 1
ATOM 2957 O O . CYS F 3 83 ? 56.511 16.286 72.132 1.00 44.52 284 CYS B O 1
ATOM 2960 N N . MET G 2 3 ? 44.717 -7.030 95.519 1.00 41.76 499 MET D N 1
ATOM 2961 C CA . MET G 2 3 ? 43.638 -6.178 94.942 1.00 40.30 499 MET D CA 1
ATOM 2962 C C . MET G 2 3 ? 43.501 -4.859 95.694 1.00 38.92 499 MET D C 1
ATOM 2963 O O . MET G 2 3 ? 43.337 -3.800 95.084 1.00 38.24 499 MET D O 1
ATOM 2968 N N . ASN G 2 4 ? 43.561 -4.927 97.019 1.00 36.53 500 ASN D N 1
ATOM 2969 C CA . ASN G 2 4 ? 43.432 -3.737 97.849 1.00 35.02 500 ASN D CA 1
ATOM 2970 C C . ASN G 2 4 ? 44.520 -2.715 97.528 1.00 33.65 500 ASN D C 1
ATOM 2971 O O . ASN G 2 4 ? 44.266 -1.509 97.516 1.00 32.31 500 ASN D O 1
ATOM 2976 N N . VAL G 2 5 ? 45.727 -3.204 97.264 1.00 32.40 501 VAL D N 1
ATOM 2977 C CA . VAL G 2 5 ? 46.859 -2.345 96.930 1.00 31.87 501 VAL D CA 1
ATOM 2978 C C . VAL G 2 5 ? 46.573 -1.560 95.658 1.00 31.55 501 VAL D C 1
ATOM 2979 O O . VAL G 2 5 ? 46.669 -0.332 95.646 1.00 30.32 501 VAL D O 1
ATOM 2983 N N . LYS G 2 6 ? 46.238 -2.280 94.590 1.00 30.70 502 LYS D N 1
ATOM 2984 C CA . LYS G 2 6 ? 45.929 -1.664 93.303 1.00 30.55 502 LYS D CA 1
ATOM 2985 C C . LYS G 2 6 ? 44.822 -0.637 93.474 1.00 30.14 502 LYS D C 1
ATOM 2986 O O . LYS G 2 6 ? 44.907 0.472 92.945 1.00 28.57 502 LYS D O 1
ATOM 2992 N N . ARG G 2 7 ? 43.787 -1.024 94.217 1.00 29.38 503 ARG D N 1
ATOM 2993 C CA . ARG G 2 7 ? 42.638 -0.161 94.475 1.00 29.00 503 ARG D CA 1
ATOM 2994 C C . ARG G 2 7 ? 43.063 1.156 95.102 1.00 28.98 503 ARG D C 1
ATOM 2995 O O . ARG G 2 7 ? 42.586 2.221 94.707 1.00 27.55 503 ARG D O 1
ATOM 3003 N N . ARG G 2 8 ? 43.947 1.077 96.093 1.00 29.00 504 ARG D N 1
ATOM 3004 C CA . ARG G 2 8 ? 44.424 2.278 96.775 1.00 31.31 504 ARG D CA 1
ATOM 3005 C C . ARG G 2 8 ? 45.229 3.142 95.813 1.00 30.27 504 ARG D C 1
ATOM 3006 O O . ARG G 2 8 ? 45.047 4.363 95.751 1.00 30.21 504 ARG D O 1
ATOM 3014 N N . THR G 2 9 ? 46.116 2.505 95.060 1.00 29.06 505 THR D N 1
ATOM 3015 C CA . THR G 2 9 ? 46.940 3.227 94.100 1.00 28.67 505 THR D CA 1
ATOM 3016 C C . THR G 2 9 ? 46.041 3.925 93.083 1.00 27.56 505 THR D C 1
ATOM 3017 O O . THR G 2 9 ? 46.292 5.067 92.697 1.00 27.63 505 THR D O 1
ATOM 3021 N N . HIS G 2 10 ? 44.994 3.228 92.655 1.00 26.18 506 HIS D N 1
ATOM 3022 C CA . HIS G 2 10 ? 44.047 3.775 91.690 1.00 24.52 506 HIS D CA 1
ATOM 3023 C C . HIS G 2 10 ? 43.327 5.014 92.226 1.00 23.98 506 HIS D C 1
ATOM 3024 O O . HIS G 2 10 ? 43.160 5.999 91.507 1.00 23.95 506 HIS D O 1
ATOM 3031 N N . ASN G 2 11 ? 42.892 4.966 93.484 1.00 22.29 507 ASN D N 1
ATOM 3032 C CA . ASN G 2 11 ? 42.182 6.096 94.076 1.00 21.16 507 ASN D CA 1
ATOM 3033 C C . ASN G 2 11 ? 43.084 7.330 94.188 1.00 21.88 507 ASN D C 1
ATOM 3034 O O . ASN G 2 11 ? 42.662 8.457 93.923 1.00 20.05 507 ASN D O 1
ATOM 3039 N N . VAL G 2 12 ? 44.331 7.111 94.582 1.00 21.86 508 VAL D N 1
ATOM 3040 C CA . VAL G 2 12 ? 45.282 8.206 94.729 1.00 22.27 508 VAL D CA 1
ATOM 3041 C C . VAL G 2 12 ? 45.641 8.855 93.398 1.00 22.57 508 VAL D C 1
ATOM 3042 O O . VAL G 2 12 ? 45.669 10.082 93.291 1.00 21.31 508 VAL D O 1
ATOM 3046 N N . LEU G 2 13 ? 45.923 8.041 92.387 1.00 22.19 509 LEU D N 1
ATOM 3047 C CA . LEU G 2 13 ? 46.275 8.590 91.079 1.00 23.59 509 LEU D CA 1
ATOM 3048 C C . LEU G 2 13 ? 45.103 9.361 90.504 1.00 23.40 509 LEU D C 1
ATOM 3049 O O . LEU G 2 13 ? 45.283 10.439 89.933 1.00 23.05 509 LEU D O 1
ATOM 3054 N N . GLU G 2 14 ? 43.902 8.799 90.646 1.00 23.13 510 GLU D N 1
ATOM 3055 C CA . GLU G 2 14 ? 42.699 9.446 90.122 1.00 23.56 510 GLU D CA 1
ATOM 3056 C C . GLU G 2 14 ? 42.476 10.771 90.843 1.00 22.47 510 GLU D C 1
ATOM 3057 O O . GLU G 2 14 ? 42.097 11.763 90.227 1.00 21.59 510 GLU D O 1
ATOM 3063 N N . ARG G 2 15 ? 42.726 10.802 92.146 1.00 23.36 511 ARG D N 1
ATOM 3064 C CA . ARG G 2 15 ? 42.561 12.048 92.886 1.00 22.77 511 ARG D CA 1
ATOM 3065 C C . ARG G 2 15 ? 43.563 13.094 92.403 1.00 22.94 511 ARG D C 1
ATOM 3066 O O . ARG G 2 15 ? 43.236 14.276 92.295 1.00 20.13 511 ARG D O 1
ATOM 3074 N N . GLN G 2 16 ? 44.789 12.670 92.111 1.00 22.17 512 GLN D N 1
ATOM 3075 C CA . GLN G 2 16 ? 45.787 13.617 91.631 1.00 23.02 512 GLN D CA 1
ATOM 3076 C C . GLN G 2 16 ? 45.356 14.109 90.261 1.00 21.56 512 GLN D C 1
ATOM 3077 O O . GLN G 2 16 ? 45.496 15.287 89.940 1.00 21.07 512 GLN D O 1
ATOM 3083 N N . ARG G 2 17 ? 44.820 13.204 89.449 1.00 20.94 513 ARG D N 1
ATOM 3084 C CA . ARG G 2 17 ? 44.363 13.594 88.119 1.00 20.33 513 ARG D CA 1
ATOM 3085 C C . ARG G 2 17 ? 43.289 14.686 88.210 1.00 18.09 513 ARG D C 1
ATOM 3086 O O . ARG G 2 17 ? 43.364 15.697 87.507 1.00 17.06 513 ARG D O 1
ATOM 3094 N N . ARG G 2 18 ? 42.300 14.484 89.077 1.00 15.84 514 ARG D N 1
ATOM 3095 C CA . ARG G 2 18 ? 41.230 15.465 89.243 1.00 16.60 514 ARG D CA 1
ATOM 3096 C C . ARG G 2 18 ? 41.781 16.799 89.718 1.00 16.39 514 ARG D C 1
ATOM 3097 O O . ARG G 2 18 ? 41.341 17.850 89.270 1.00 16.96 514 ARG D O 1
ATOM 3105 N N . ASN G 2 19 ? 42.746 16.749 90.630 1.00 17.65 515 ASN D N 1
ATOM 3106 C CA . ASN G 2 19 ? 43.345 17.973 91.161 1.00 18.16 515 ASN D CA 1
ATOM 3107 C C . ASN G 2 19 ? 44.155 18.738 90.128 1.00 17.34 515 ASN D C 1
ATOM 3108 O O . ASN G 2 19 ? 44.203 19.964 90.153 1.00 19.95 515 ASN D O 1
ATOM 3113 N N . GLU G 2 20 ? 44.793 18.019 89.215 1.00 18.80 516 GLU D N 1
ATOM 3114 C CA . GLU G 2 20 ? 45.565 18.656 88.153 1.00 18.93 516 GLU D CA 1
ATOM 3115 C C . GLU G 2 20 ? 44.581 19.327 87.193 1.00 18.12 516 GLU D C 1
ATOM 3116 O O . GLU G 2 20 ? 44.849 20.395 86.656 1.00 17.07 516 GLU D O 1
ATOM 3122 N N . LEU G 2 21 ? 43.449 18.668 86.967 1.00 17.86 517 LEU D N 1
ATOM 3123 C CA . LEU G 2 21 ? 42.415 19.187 86.073 1.00 18.94 517 LEU D CA 1
ATOM 3124 C C . LEU G 2 21 ? 41.843 20.458 86.696 1.00 19.42 517 LEU D C 1
ATOM 3125 O O . LEU G 2 21 ? 41.533 21.439 86.009 1.00 20.26 517 LEU D O 1
ATOM 3130 N N . LYS G 2 22 ? 41.715 20.440 88.012 1.00 18.97 518 LYS D N 1
ATOM 3131 C CA . LYS G 2 22 ? 41.197 21.583 88.739 1.00 21.27 518 LYS D CA 1
ATOM 3132 C C . LYS G 2 22 ? 42.126 22.779 88.541 1.00 19.81 518 LYS D C 1
ATOM 3133 O O . LYS G 2 22 ? 41.667 23.901 88.323 1.00 20.73 518 LYS D O 1
ATOM 3139 N N . ARG G 2 23 ? 43.432 22.539 88.602 1.00 20.26 519 ARG D N 1
ATOM 3140 C CA . ARG G 2 23 ? 44.402 23.609 88.428 1.00 19.96 519 ARG D CA 1
ATOM 3141 C C . ARG G 2 23 ? 44.347 24.142 87.009 1.00 19.56 519 ARG D C 1
ATOM 3142 O O . ARG G 2 23 ? 44.508 25.337 86.778 1.00 19.86 519 ARG D O 1
ATOM 3150 N N . SER G 2 24 ? 44.122 23.249 86.055 1.00 19.20 520 SER D N 1
ATOM 3151 C CA . SER G 2 24 ? 44.038 23.653 84.664 1.00 18.30 520 SER D CA 1
ATOM 3152 C C . SER G 2 24 ? 42.802 24.509 84.453 1.00 16.58 520 SER D C 1
ATOM 3153 O O . SER G 2 24 ? 42.860 25.495 83.729 1.00 18.14 520 SER D O 1
ATOM 3156 N N . PHE G 2 25 ? 41.682 24.133 85.071 1.00 16.19 521 PHE D N 1
ATOM 3157 C CA . PHE G 2 25 ? 40.465 24.928 84.938 1.00 16.60 521 PHE D CA 1
ATOM 3158 C C . PHE G 2 25 ? 40.720 26.318 85.487 1.00 17.91 521 PHE D C 1
ATOM 3159 O O . PHE G 2 25 ? 40.300 27.303 84.899 1.00 17.37 521 PHE D O 1
ATOM 3167 N N . PHE G 2 26 ? 41.402 26.391 86.626 1.00 18.44 522 PHE D N 1
ATOM 3168 C CA . PHE G 2 26 ? 41.698 27.679 87.246 1.00 21.57 522 PHE D CA 1
ATOM 3169 C C . PHE G 2 26 ? 42.517 28.582 86.322 1.00 20.77 522 PHE D C 1
ATOM 3170 O O . PHE G 2 26 ? 42.218 29.777 86.171 1.00 21.26 522 PHE D O 1
ATOM 3178 N N . ALA G 2 27 ? 43.547 28.012 85.705 1.00 20.31 523 ALA D N 1
ATOM 3179 C CA . ALA G 2 27 ? 44.412 28.763 84.805 1.00 19.35 523 ALA D CA 1
ATOM 3180 C C . ALA G 2 27 ? 43.633 29.317 83.623 1.00 19.89 523 ALA D C 1
ATOM 3181 O O . ALA G 2 27 ? 43.853 30.453 83.211 1.00 18.74 523 ALA D O 1
ATOM 3183 N N . LEU G 2 28 ? 42.727 28.506 83.081 1.00 19.66 524 LEU D N 1
ATOM 3184 C CA . LEU G 2 28 ? 41.914 28.918 81.942 1.00 18.61 524 LEU D CA 1
ATOM 3185 C C . LEU G 2 28 ? 40.956 30.029 82.371 1.00 18.90 524 LEU D C 1
ATOM 3186 O O . LEU G 2 28 ? 40.838 31.063 81.705 1.00 16.44 524 LEU D O 1
ATOM 3191 N N . ARG G 2 29 ? 40.273 29.812 83.490 1.00 18.70 525 ARG D N 1
ATOM 3192 C CA . ARG G 2 29 ? 39.335 30.803 84.004 1.00 20.47 525 ARG D CA 1
ATOM 3193 C C . ARG G 2 29 ? 39.989 32.173 84.159 1.00 21.84 525 ARG D C 1
ATOM 3194 O O . ARG G 2 29 ? 39.398 33.194 83.810 1.00 20.09 525 ARG D O 1
ATOM 3202 N N . ASP G 2 30 ? 41.205 32.193 84.692 1.00 22.73 526 ASP D N 1
ATOM 3203 C CA . ASP G 2 30 ? 41.911 33.453 84.906 1.00 25.13 526 ASP D CA 1
ATOM 3204 C C . ASP G 2 30 ? 42.293 34.234 83.652 1.00 24.53 526 ASP D C 1
ATOM 3205 O O . ASP G 2 30 ? 42.674 35.399 83.741 1.00 24.72 526 ASP D O 1
ATOM 3210 N N . GLN G 2 31 ? 42.194 33.604 82.488 1.00 24.38 527 GLN D N 1
ATOM 3211 C CA . GLN G 2 31 ? 42.539 34.284 81.245 1.00 24.44 527 GLN D CA 1
ATOM 3212 C C . GLN G 2 31 ? 41.298 34.751 80.474 1.00 25.04 527 GLN D C 1
ATOM 3213 O O . GLN G 2 31 ? 41.404 35.320 79.390 1.00 24.92 527 GLN D O 1
ATOM 3219 N N . ILE G 2 32 ? 40.125 34.521 81.052 1.00 23.84 528 ILE D N 1
ATOM 3220 C CA . ILE G 2 32 ? 38.865 34.923 80.436 1.00 23.67 528 ILE D CA 1
ATOM 3221 C C . ILE G 2 32 ? 38.410 36.208 81.125 1.00 24.61 528 ILE D C 1
ATOM 3222 O O . ILE G 2 32 ? 37.865 36.169 82.227 1.00 23.34 528 ILE D O 1
ATOM 3227 N N . PRO G 2 33 ? 38.622 37.366 80.481 1.00 26.44 529 PRO D N 1
ATOM 3228 C CA . PRO G 2 33 ? 38.213 38.636 81.098 1.00 27.74 529 PRO D CA 1
ATOM 3229 C C . PRO G 2 33 ? 36.797 38.652 81.673 1.00 29.06 529 PRO D C 1
ATOM 3230 O O . PRO G 2 33 ? 36.568 39.142 82.779 1.00 28.39 529 PRO D O 1
ATOM 3234 N N . GLU G 2 34 ? 35.858 38.095 80.925 1.00 30.11 530 GLU D N 1
ATOM 3235 C CA . GLU G 2 34 ? 34.465 38.049 81.335 1.00 31.97 530 GLU D CA 1
ATOM 3236 C C . GLU G 2 34 ? 34.265 37.512 82.758 1.00 33.24 530 GLU D C 1
ATOM 3237 O O . GLU G 2 34 ? 33.352 37.936 83.467 1.00 33.98 530 GLU D O 1
ATOM 3243 N N . LEU G 2 35 ? 35.114 36.577 83.171 1.00 33.76 531 LEU D N 1
ATOM 3244 C CA . LEU G 2 35 ? 34.989 35.962 84.494 1.00 34.90 531 LEU D CA 1
ATOM 3245 C C . LEU G 2 35 ? 35.717 36.698 85.605 1.00 37.08 531 LEU D C 1
ATOM 3246 O O . LEU G 2 35 ? 35.832 36.187 86.722 1.00 37.13 531 LEU D O 1
ATOM 3251 N N . GLU G 2 36 ? 36.199 37.898 85.299 1.00 39.45 532 GLU D N 1
ATOM 3252 C CA . GLU G 2 36 ? 36.924 38.714 86.263 1.00 42.02 532 GLU D CA 1
ATOM 3253 C C . GLU G 2 36 ? 36.078 38.989 87.503 1.00 42.90 532 GLU D C 1
ATOM 3254 O O . GLU G 2 36 ? 36.482 38.677 88.620 1.00 42.24 532 GLU D O 1
ATOM 3260 N N . ASN G 2 37 ? 34.910 39.589 87.297 1.00 44.49 533 ASN D N 1
ATOM 3261 C CA . ASN G 2 37 ? 34.003 39.896 88.395 1.00 46.53 533 ASN D CA 1
ATOM 3262 C C . ASN G 2 37 ? 33.007 38.757 88.536 1.00 46.86 533 ASN D C 1
ATOM 3263 O O . ASN G 2 37 ? 31.794 38.971 88.580 1.00 47.56 533 ASN D O 1
ATOM 3268 N N . ASN G 2 38 ? 33.538 37.544 88.610 1.00 46.82 534 ASN D N 1
ATOM 3269 C CA . ASN G 2 38 ? 32.724 36.345 88.733 1.00 46.76 534 ASN D CA 1
ATOM 3270 C C . ASN G 2 38 ? 32.773 35.774 90.146 1.00 45.66 534 ASN D C 1
ATOM 3271 O O . ASN G 2 38 ? 33.825 35.337 90.607 1.00 45.47 534 ASN D O 1
ATOM 3276 N N . GLU G 2 39 ? 31.628 35.773 90.822 1.00 44.24 535 GLU D N 1
ATOM 3277 C CA . GLU G 2 39 ? 31.537 35.250 92.181 1.00 42.54 535 GLU D CA 1
ATOM 3278 C C . GLU G 2 39 ? 31.955 33.781 92.204 1.00 39.91 535 GLU D C 1
ATOM 3279 O O . GLU G 2 39 ? 32.717 33.353 93.072 1.00 39.45 535 GLU D O 1
ATOM 3285 N N . LYS G 2 40 ? 31.438 33.012 91.249 1.00 35.32 536 LYS D N 1
ATOM 3286 C CA . LYS G 2 40 ? 31.764 31.590 91.141 1.00 33.78 536 LYS D CA 1
ATOM 3287 C C . LYS G 2 40 ? 31.752 31.216 89.664 1.00 30.35 536 LYS D C 1
ATOM 3288 O O . LYS G 2 40 ? 31.006 31.805 88.884 1.00 31.37 536 LYS D O 1
ATOM 3294 N N . ALA G 2 41 ? 32.577 30.253 89.270 1.00 28.41 537 ALA D N 1
ATOM 3295 C CA . ALA G 2 41 ? 32.616 29.857 87.868 1.00 25.85 537 ALA D CA 1
ATOM 3296 C C . ALA G 2 41 ? 32.653 28.349 87.713 1.00 24.47 537 ALA D C 1
ATOM 3297 O O . ALA G 2 41 ? 33.723 27.747 87.729 1.00 22.28 537 ALA D O 1
ATOM 3299 N N . PRO G 2 42 ? 31.482 27.716 87.554 1.00 22.19 538 PRO D N 1
ATOM 3300 C CA . PRO G 2 42 ? 31.443 26.257 87.393 1.00 20.99 538 PRO D CA 1
ATOM 3301 C C . PRO G 2 42 ? 32.307 25.846 86.197 1.00 19.86 538 PRO D C 1
ATOM 3302 O O . PRO G 2 42 ? 32.594 26.665 85.333 1.00 19.26 538 PRO D O 1
ATOM 3306 N N . LYS G 2 43 ? 32.707 24.578 86.137 1.00 19.00 539 LYS D N 1
ATOM 3307 C CA . LYS G 2 43 ? 33.533 24.117 85.030 1.00 19.06 539 LYS D CA 1
ATOM 3308 C C . LYS G 2 43 ? 32.839 24.350 83.692 1.00 17.94 539 LYS D C 1
ATOM 3309 O O . LYS G 2 43 ? 33.468 24.796 82.732 1.00 16.66 539 LYS D O 1
ATOM 3315 N N . VAL G 2 44 ? 31.540 24.061 83.630 1.00 17.12 540 VAL D N 1
ATOM 3316 C CA . VAL G 2 44 ? 30.809 24.210 82.376 1.00 17.69 540 VAL D CA 1
ATOM 3317 C C . VAL G 2 44 ? 30.782 25.663 81.871 1.00 18.02 540 VAL D C 1
ATOM 3318 O O . VAL G 2 44 ? 30.831 25.918 80.663 1.00 16.17 540 VAL D O 1
ATOM 3322 N N . VAL G 2 45 ? 30.721 26.607 82.803 1.00 16.69 541 VAL D N 1
ATOM 3323 C CA . VAL G 2 45 ? 30.721 28.033 82.491 1.00 18.51 541 VAL D CA 1
ATOM 3324 C C . VAL G 2 45 ? 32.103 28.440 81.957 1.00 16.37 541 VAL D C 1
ATOM 3325 O O . VAL G 2 45 ? 32.213 29.193 80.984 1.00 17.44 541 VAL D O 1
ATOM 3329 N N . ILE G 2 46 ? 33.158 27.920 82.580 1.00 16.41 542 ILE D N 1
ATOM 3330 C CA . ILE G 2 46 ? 34.520 28.216 82.135 1.00 15.45 542 ILE D CA 1
ATOM 3331 C C . ILE G 2 46 ? 34.724 27.732 80.689 1.00 15.49 542 ILE D C 1
ATOM 3332 O O . ILE G 2 46 ? 35.286 28.439 79.857 1.00 15.16 542 ILE D O 1
ATOM 3337 N N . LEU G 2 47 ? 34.250 26.526 80.388 1.00 16.36 543 LEU D N 1
ATOM 3338 C CA . LEU G 2 47 ? 34.396 25.988 79.042 1.00 16.46 543 LEU D CA 1
ATOM 3339 C C . LEU G 2 47 ? 33.626 26.827 78.028 1.00 17.34 543 LEU D C 1
ATOM 3340 O O . LEU G 2 47 ? 34.162 27.201 76.977 1.00 15.94 543 LEU D O 1
ATOM 3345 N N . LYS G 2 48 ? 32.376 27.138 78.353 1.00 16.95 544 LYS D N 1
ATOM 3346 C CA . LYS G 2 48 ? 31.539 27.913 77.442 1.00 17.96 544 LYS D CA 1
ATOM 3347 C C . LYS G 2 48 ? 32.045 29.321 77.208 1.00 17.94 544 LYS D C 1
ATOM 3348 O O . LYS G 2 48 ? 32.004 29.819 76.084 1.00 18.71 544 LYS D O 1
ATOM 3354 N N . LYS G 2 49 ? 32.526 29.966 78.265 1.00 17.61 545 LYS D N 1
ATOM 3355 C CA . LYS G 2 49 ? 33.022 31.323 78.145 1.00 17.71 545 LYS D CA 1
ATOM 3356 C C . LYS G 2 49 ? 34.405 31.403 77.523 1.00 17.10 545 LYS D C 1
ATOM 3357 O O . LYS G 2 49 ? 34.778 32.432 76.971 1.00 17.22 545 LYS D O 1
ATOM 3363 N N . ALA G 2 50 ? 35.167 30.320 77.604 1.00 16.63 546 ALA D N 1
ATOM 3364 C CA . ALA G 2 50 ? 36.489 30.290 76.987 1.00 16.06 546 ALA D CA 1
ATOM 3365 C C . ALA G 2 50 ? 36.272 30.160 75.485 1.00 16.82 546 ALA D C 1
ATOM 3366 O O . ALA G 2 50 ? 36.961 30.781 74.685 1.00 17.46 546 ALA D O 1
ATOM 3368 N N . THR G 2 51 ? 35.301 29.338 75.108 1.00 17.79 547 THR D N 1
ATOM 3369 C CA . THR G 2 51 ? 35.001 29.123 73.701 1.00 19.64 547 THR D CA 1
ATOM 3370 C C . THR G 2 51 ? 34.491 30.414 73.052 1.00 18.61 547 THR D C 1
ATOM 3371 O O . THR G 2 51 ? 34.962 30.813 71.987 1.00 19.17 547 THR D O 1
ATOM 3375 N N . ALA G 2 52 ? 33.534 31.070 73.702 1.00 19.91 548 ALA D N 1
ATOM 3376 C CA . ALA G 2 52 ? 32.984 32.316 73.174 1.00 19.85 548 ALA D CA 1
ATOM 3377 C C . ALA G 2 52 ? 34.073 33.391 73.070 1.00 20.10 548 ALA D C 1
ATOM 3378 O O . ALA G 2 52 ? 34.090 34.191 72.126 1.00 19.98 548 ALA D O 1
ATOM 3380 N N . TYR G 2 53 ? 34.985 33.415 74.034 1.00 19.58 549 TYR D N 1
ATOM 3381 C CA . TYR G 2 53 ? 36.066 34.397 74.011 1.00 19.93 549 TYR D CA 1
ATOM 3382 C C . TYR G 2 53 ? 37.017 34.121 72.842 1.00 20.20 549 TYR D C 1
ATOM 3383 O O . TYR G 2 53 ? 37.452 35.042 72.144 1.00 20.43 549 TYR D O 1
ATOM 3392 N N . ILE G 2 54 ? 37.343 32.851 72.629 1.00 19.57 550 ILE D N 1
ATOM 3393 C CA . ILE G 2 54 ? 38.233 32.491 71.531 1.00 20.94 550 ILE D CA 1
ATOM 3394 C C . ILE G 2 54 ? 37.590 32.910 70.217 1.00 21.84 550 ILE D C 1
ATOM 3395 O O . ILE G 2 54 ? 38.241 33.508 69.366 1.00 22.63 550 ILE D O 1
ATOM 3400 N N . LEU G 2 55 ? 36.305 32.616 70.055 1.00 23.35 551 LEU D N 1
ATOM 3401 C CA . LEU G 2 55 ? 35.615 33.014 68.834 1.00 25.37 551 LEU D CA 1
ATOM 3402 C C . LEU G 2 55 ? 35.675 34.537 68.703 1.00 25.64 551 LEU D C 1
ATOM 3403 O O . LEU G 2 55 ? 35.820 35.069 67.602 1.00 24.82 551 LEU D O 1
ATOM 3408 N N . SER G 2 56 ? 35.587 35.239 69.830 1.00 25.47 552 SER D N 1
ATOM 3409 C CA . SER G 2 56 ? 35.624 36.696 69.792 1.00 25.69 552 SER D CA 1
ATOM 3410 C C . SER G 2 56 ? 36.998 37.265 69.439 1.00 25.33 552 SER D C 1
ATOM 3411 O O . SER G 2 56 ? 37.073 38.277 68.748 1.00 25.28 552 SER D O 1
ATOM 3414 N N . VAL G 2 57 ? 38.086 36.644 69.894 1.00 25.19 553 VAL D N 1
ATOM 3415 C CA . VAL G 2 57 ? 39.405 37.175 69.545 1.00 26.47 553 VAL D CA 1
ATOM 3416 C C . VAL G 2 57 ? 39.813 36.837 68.115 1.00 26.59 553 VAL D C 1
ATOM 3417 O O . VAL G 2 57 ? 40.608 37.560 67.506 1.00 27.90 553 VAL D O 1
ATOM 3421 N N . GLN G 2 58 ? 39.285 35.741 67.578 1.00 25.44 554 GLN D N 1
ATOM 3422 C CA . GLN G 2 58 ? 39.594 35.359 66.205 1.00 25.83 554 GLN D CA 1
ATOM 3423 C C . GLN G 2 58 ? 38.882 36.352 65.285 1.00 26.33 554 GLN D C 1
ATOM 3424 O O . GLN G 2 58 ? 39.424 36.777 64.259 1.00 26.52 554 GLN D O 1
ATOM 3430 N N . ALA G 2 59 ? 37.676 36.745 65.677 1.00 26.30 555 ALA D N 1
ATOM 3431 C CA . ALA G 2 59 ? 36.893 37.697 64.899 1.00 26.27 555 ALA D CA 1
ATOM 3432 C C . ALA G 2 59 ? 37.538 39.078 64.961 1.00 26.79 555 ALA D C 1
ATOM 3433 O O . ALA G 2 59 ? 37.572 39.810 63.969 1.00 26.50 555 ALA D O 1
ATOM 3435 N N . GLU G 2 60 ? 38.036 39.438 66.138 1.00 27.01 556 GLU D N 1
ATOM 3436 C CA . GLU G 2 60 ? 38.686 40.727 66.322 1.00 27.83 556 GLU D CA 1
ATOM 3437 C C . GLU G 2 60 ? 39.895 40.768 65.400 1.00 27.95 556 GLU D C 1
ATOM 3438 O O . GLU G 2 60 ? 40.111 41.754 64.690 1.00 27.53 556 GLU D O 1
ATOM 3444 N N . GLU G 2 61 ? 40.682 39.692 65.396 1.00 28.02 557 GLU D N 1
ATOM 3445 C CA . GLU G 2 61 ? 41.865 39.663 64.548 1.00 27.62 557 GLU D CA 1
ATOM 3446 C C . GLU G 2 61 ? 41.489 39.986 63.112 1.00 27.73 557 GLU D C 1
ATOM 3447 O O . GLU G 2 61 ? 42.161 40.771 62.460 1.00 26.96 557 GLU D O 1
ATOM 3453 N N . GLN G 2 62 ? 40.415 39.373 62.627 1.00 27.87 558 GLN D N 1
ATOM 3454 C CA . GLN G 2 62 ? 39.955 39.601 61.261 1.00 29.10 558 GLN D CA 1
ATOM 3455 C C . GLN G 2 62 ? 39.636 41.075 61.061 1.00 28.14 558 GLN D C 1
ATOM 3456 O O . GLN G 2 62 ? 40.037 41.673 60.068 1.00 27.40 558 GLN D O 1
ATOM 3462 N N . LYS G 2 63 ? 38.912 41.655 62.012 1.00 27.61 559 LYS D N 1
ATOM 3463 C CA . LYS G 2 63 ? 38.543 43.065 61.938 1.00 29.05 559 LYS D CA 1
ATOM 3464 C C . LYS G 2 63 ? 39.774 43.973 61.930 1.00 28.37 559 LYS D C 1
ATOM 3465 O O . LYS G 2 63 ? 39.808 44.985 61.224 1.00 28.41 559 LYS D O 1
ATOM 3471 N N . LEU G 2 64 ? 40.780 43.611 62.719 1.00 28.03 560 LEU D N 1
ATOM 3472 C CA . LEU G 2 64 ? 42.004 44.397 62.805 1.00 27.25 560 LEU D CA 1
ATOM 3473 C C . LEU G 2 64 ? 42.899 44.198 61.588 1.00 26.87 560 LEU D C 1
ATOM 3474 O O . LEU G 2 64 ? 43.618 45.107 61.185 1.00 25.73 560 LEU D O 1
ATOM 3479 N N . ILE G 2 65 ? 42.873 43.008 61.002 1.00 26.90 561 ILE D N 1
ATOM 3480 C CA . ILE G 2 65 ? 43.691 42.769 59.818 1.00 28.15 561 ILE D CA 1
ATOM 3481 C C . ILE G 2 65 ? 43.182 43.667 58.694 1.00 28.33 561 ILE D C 1
ATOM 3482 O O . ILE G 2 65 ? 43.961 44.294 57.975 1.00 27.29 561 ILE D O 1
ATOM 3487 N N . SER G 2 66 ? 41.864 43.741 58.569 1.00 28.65 562 SER D N 1
ATOM 3488 C CA . SER G 2 66 ? 41.243 44.557 57.540 1.00 29.83 562 SER D CA 1
ATOM 3489 C C . SER G 2 66 ? 41.439 46.043 57.787 1.00 29.11 562 SER D C 1
ATOM 3490 O O . SER G 2 66 ? 41.728 46.798 56.857 1.00 28.77 562 SER D O 1
ATOM 3493 N N . GLU G 2 67 ? 41.272 46.468 59.034 1.00 28.85 563 GLU D N 1
ATOM 3494 C CA . GLU G 2 67 ? 41.429 47.880 59.349 1.00 29.35 563 GLU D CA 1
ATOM 3495 C C . GLU G 2 67 ? 42.851 48.333 59.050 1.00 28.82 563 GLU D C 1
ATOM 3496 O O . GLU G 2 67 ? 43.048 49.391 58.455 1.00 28.07 563 GLU D O 1
ATOM 3502 N N . GLU G 2 68 ? 43.841 47.531 59.443 1.00 28.17 564 GLU D N 1
ATOM 3503 C CA . GLU G 2 68 ? 45.237 47.887 59.185 1.00 27.96 564 GLU D CA 1
ATOM 3504 C C . GLU G 2 68 ? 45.518 47.954 57.682 1.00 28.05 564 GLU D C 1
ATOM 3505 O O . GLU G 2 68 ? 46.244 48.832 57.221 1.00 27.34 564 GLU D O 1
ATOM 3511 N N . ASP G 2 69 ? 44.951 47.025 56.920 1.00 28.44 565 ASP D N 1
ATOM 3512 C CA . ASP G 2 69 ? 45.161 47.026 55.479 1.00 29.09 565 ASP D CA 1
ATOM 3513 C C . ASP G 2 69 ? 44.683 48.345 54.890 1.00 28.56 565 ASP D C 1
ATOM 3514 O O . ASP G 2 69 ? 45.407 48.990 54.129 1.00 28.51 565 ASP D O 1
ATOM 3519 N N . LEU G 2 70 ? 43.469 48.748 55.259 1.00 28.52 566 LEU D N 1
ATOM 3520 C CA . LEU G 2 70 ? 42.891 49.999 54.775 1.00 28.25 566 LEU D CA 1
ATOM 3521 C C . LEU G 2 70 ? 43.707 51.212 55.206 1.00 27.60 566 LEU D C 1
ATOM 3522 O O . LEU G 2 70 ? 43.866 52.167 54.444 1.00 26.90 566 LEU D O 1
ATOM 3527 N N . LEU G 2 71 ? 44.233 51.177 56.425 1.00 25.60 567 LEU D N 1
ATOM 3528 C CA . LEU G 2 71 ? 45.035 52.292 56.914 1.00 25.37 567 LEU D CA 1
ATOM 3529 C C . LEU G 2 71 ? 46.352 52.445 56.157 1.00 26.01 567 LEU D C 1
ATOM 3530 O O . LEU G 2 71 ? 46.756 53.566 55.824 1.00 25.23 567 LEU D O 1
ATOM 3535 N N . ARG G 2 72 ? 47.028 51.333 55.885 1.00 25.00 568 ARG D N 1
ATOM 3536 C CA . ARG G 2 72 ? 48.290 51.416 55.158 1.00 26.92 568 ARG D CA 1
ATOM 3537 C C . ARG G 2 72 ? 48.026 51.953 53.760 1.00 27.33 568 ARG D C 1
ATOM 3538 O O . ARG G 2 72 ? 48.793 52.767 53.247 1.00 26.81 568 ARG D O 1
ATOM 3546 N N . LYS G 2 73 ? 46.937 51.494 53.151 1.00 27.65 569 LYS D N 1
ATOM 3547 C CA . LYS G 2 73 ? 46.570 51.953 51.816 1.00 29.65 569 LYS D CA 1
ATOM 3548 C C . LYS G 2 73 ? 46.395 53.462 51.850 1.00 29.53 569 LYS D C 1
ATOM 3549 O O . LYS G 2 73 ? 46.970 54.184 51.034 1.00 29.41 569 LYS D O 1
ATOM 3555 N N . ARG G 2 74 ? 45.592 53.922 52.805 1.00 30.24 570 ARG D N 1
ATOM 3556 C CA . ARG G 2 74 ? 45.295 55.340 52.978 1.00 30.52 570 ARG D CA 1
ATOM 3557 C C . ARG G 2 74 ? 46.563 56.163 53.223 1.00 30.77 570 ARG D C 1
ATOM 3558 O O . ARG G 2 74 ? 46.676 57.291 52.747 1.00 29.91 570 ARG D O 1
ATOM 3566 N N . ARG G 2 75 ? 47.523 55.600 53.950 1.00 29.80 571 ARG D N 1
ATOM 3567 C CA . ARG G 2 75 ? 48.759 56.321 54.208 1.00 30.82 571 ARG D CA 1
ATOM 3568 C C . ARG G 2 75 ? 49.516 56.477 52.892 1.00 31.97 571 ARG D C 1
ATOM 3569 O O . ARG G 2 75 ? 50.152 57.504 52.649 1.00 31.04 571 ARG D O 1
ATOM 3577 N N . GLU G 2 76 ? 49.444 55.450 52.048 1.00 33.95 572 GLU D N 1
ATOM 3578 C CA . GLU G 2 76 ? 50.107 55.475 50.748 1.00 35.93 572 GLU D CA 1
ATOM 3579 C C . GLU G 2 76 ? 49.448 56.565 49.907 1.00 35.41 572 GLU D C 1
ATOM 3580 O O . GLU G 2 76 ? 50.123 57.350 49.242 1.00 34.90 572 GLU D O 1
ATOM 3586 N N . GLN G 2 77 ? 48.120 56.597 49.945 1.00 34.40 573 GLN D N 1
ATOM 3587 C CA . GLN G 2 77 ? 47.345 57.582 49.201 1.00 34.74 573 GLN D CA 1
ATOM 3588 C C . GLN G 2 77 ? 47.683 59.002 49.627 1.00 33.00 573 GLN D C 1
ATOM 3589 O O . GLN G 2 77 ? 47.782 59.894 48.792 1.00 32.11 573 GLN D O 1
ATOM 3595 N N . LEU G 2 78 ? 47.859 59.205 50.930 1.00 32.18 574 LEU D N 1
ATOM 3596 C CA . LEU G 2 78 ? 48.173 60.527 51.464 1.00 31.38 574 LEU D CA 1
ATOM 3597 C C . LEU G 2 78 ? 49.553 61.005 51.048 1.00 31.64 574 LEU D C 1
ATOM 3598 O O . LEU G 2 78 ? 49.705 62.140 50.592 1.00 31.58 574 LEU D O 1
ATOM 3603 N N . LYS G 2 79 ? 50.559 60.147 51.209 1.00 32.03 575 LYS D N 1
ATOM 3604 C CA . LYS G 2 79 ? 51.922 60.498 50.823 1.00 32.01 575 LYS D CA 1
ATOM 3605 C C . LYS G 2 79 ? 51.926 60.832 49.339 1.00 31.94 575 LYS D C 1
ATOM 3606 O O . LYS G 2 79 ? 52.491 61.837 48.920 1.00 31.58 575 LYS D O 1
ATOM 3612 N N . HIS G 2 80 ? 51.292 59.973 48.549 1.00 31.83 576 HIS D N 1
ATOM 3613 C CA . HIS G 2 80 ? 51.211 60.178 47.108 1.00 32.72 576 HIS D CA 1
ATOM 3614 C C . HIS G 2 80 ? 50.650 61.566 46.832 1.00 32.29 576 HIS D C 1
ATOM 3615 O O . HIS G 2 80 ? 51.219 62.329 46.053 1.00 32.15 576 HIS D O 1
ATOM 3622 N N . LYS G 2 81 ? 49.536 61.883 47.486 1.00 32.25 577 LYS D N 1
ATOM 3623 C CA . LYS G 2 81 ? 48.883 63.173 47.320 1.00 33.49 577 LYS D CA 1
ATOM 3624 C C . LYS G 2 81 ? 49.844 64.314 47.638 1.00 33.22 577 LYS D C 1
ATOM 3625 O O . LYS G 2 81 ? 49.906 65.303 46.910 1.00 33.33 577 LYS D O 1
ATOM 3631 N N . LEU G 2 82 ? 50.606 64.166 48.717 1.00 32.99 578 LEU D N 1
ATOM 3632 C CA . LEU G 2 82 ? 51.564 65.193 49.111 1.00 32.47 578 LEU D CA 1
ATOM 3633 C C . LEU G 2 82 ? 52.691 65.436 48.105 1.00 33.12 578 LEU D C 1
ATOM 3634 O O . LEU G 2 82 ? 52.997 66.583 47.782 1.00 31.86 578 LEU D O 1
ATOM 3639 N N . GLU G 2 83 ? 53.326 64.379 47.609 1.00 33.83 579 GLU D N 1
ATOM 3640 C CA . GLU G 2 83 ? 54.401 64.596 46.648 1.00 34.85 579 GLU D CA 1
ATOM 3641 C C . GLU G 2 83 ? 53.861 65.135 45.327 1.00 34.54 579 GLU D C 1
ATOM 3642 O O . GLU G 2 83 ? 54.588 65.762 44.561 1.00 35.06 579 GLU D O 1
ATOM 3648 N N . GLN G 2 84 ? 52.579 64.901 45.076 1.00 35.71 580 GLN D N 1
ATOM 3649 C CA . GLN G 2 84 ? 51.942 65.381 43.857 1.00 37.00 580 GLN D CA 1
ATOM 3650 C C . GLN G 2 84 ? 51.791 66.902 43.925 1.00 37.41 580 GLN D C 1
ATOM 3651 O O . GLN G 2 84 ? 51.976 67.599 42.926 1.00 36.36 580 GLN D O 1
ATOM 3657 N N . LEU G 2 85 ? 51.459 67.417 45.109 1.00 37.65 581 LEU D N 1
ATOM 3658 C CA . LEU G 2 85 ? 51.290 68.858 45.291 1.00 38.56 581 LEU D CA 1
ATOM 3659 C C . LEU G 2 85 ? 52.620 69.583 45.118 1.00 38.85 581 LEU D C 1
ATOM 3660 O O . LEU G 2 85 ? 53.497 69.359 45.982 1.00 39.58 581 LEU D O 1
ATOM 3665 N N . ARG H 3 3 ? 17.227 6.803 93.511 1.00 29.15 704 ARG E N 1
ATOM 3666 C CA . ARG H 3 3 ? 18.549 7.373 93.108 1.00 28.37 704 ARG E CA 1
ATOM 3667 C C . ARG H 3 3 ? 18.669 7.480 91.585 1.00 28.34 704 ARG E C 1
ATOM 3668 O O . ARG H 3 3 ? 19.421 8.309 91.067 1.00 26.33 704 ARG E O 1
ATOM 3676 N N . ALA H 3 4 ? 17.917 6.646 90.871 1.00 27.88 705 ALA E N 1
ATOM 3677 C CA . ALA H 3 4 ? 17.953 6.648 89.409 1.00 28.13 705 ALA E CA 1
ATOM 3678 C C . ALA H 3 4 ? 17.802 8.040 88.795 1.00 27.80 705 ALA E C 1
ATOM 3679 O O . ALA H 3 4 ? 18.500 8.390 87.838 1.00 26.88 705 ALA E O 1
ATOM 3681 N N . HIS H 3 5 ? 16.889 8.831 89.348 1.00 27.43 706 HIS E N 1
ATOM 3682 C CA . HIS H 3 5 ? 16.636 10.173 88.848 1.00 26.47 706 HIS E CA 1
ATOM 3683 C C . HIS H 3 5 ? 17.885 11.053 88.944 1.00 25.11 706 HIS E C 1
ATOM 3684 O O . HIS H 3 5 ? 18.307 11.651 87.954 1.00 23.07 706 HIS E O 1
ATOM 3691 N N . HIS H 3 6 ? 18.469 11.125 90.139 1.00 23.67 707 HIS E N 1
ATOM 3692 C CA . HIS H 3 6 ? 19.672 11.918 90.359 1.00 22.17 707 HIS E CA 1
ATOM 3693 C C . HIS H 3 6 ? 20.775 11.449 89.416 1.00 21.85 707 HIS E C 1
ATOM 3694 O O . HIS H 3 6 ? 21.525 12.264 88.877 1.00 22.47 707 HIS E O 1
ATOM 3701 N N . ASN H 3 7 ? 20.864 10.137 89.212 1.00 21.52 708 ASN E N 1
ATOM 3702 C CA . ASN H 3 7 ? 21.878 9.568 88.323 1.00 21.56 708 ASN E CA 1
ATOM 3703 C C . ASN H 3 7 ? 21.685 10.080 86.889 1.00 21.07 708 ASN E C 1
ATOM 3704 O O . ASN H 3 7 ? 22.630 10.551 86.251 1.00 20.74 708 ASN E O 1
ATOM 3709 N N . ALA H 3 8 ? 20.459 9.980 86.387 1.00 20.53 709 ALA E N 1
ATOM 3710 C CA . ALA H 3 8 ? 20.140 10.440 85.035 1.00 20.27 709 ALA E CA 1
ATOM 3711 C C . ALA H 3 8 ? 20.532 11.904 84.846 1.00 20.85 709 ALA E C 1
ATOM 3712 O O . ALA H 3 8 ? 21.121 12.271 83.830 1.00 22.05 709 ALA E O 1
ATOM 3714 N N . LEU H 3 9 ? 20.197 12.744 85.822 1.00 20.56 710 LEU E N 1
ATOM 3715 C CA . LEU H 3 9 ? 20.527 14.165 85.745 1.00 18.83 710 LEU E CA 1
ATOM 3716 C C . LEU H 3 9 ? 22.025 14.432 85.778 1.00 17.50 710 LEU E C 1
ATOM 3717 O O . LEU H 3 9 ? 22.508 15.290 85.059 1.00 18.16 710 LEU E O 1
ATOM 3722 N N . GLU H 3 10 ? 22.765 13.699 86.605 1.00 20.03 711 GLU E N 1
ATOM 3723 C CA . GLU H 3 10 ? 24.218 13.885 86.668 1.00 19.01 711 GLU E CA 1
ATOM 3724 C C . GLU H 3 10 ? 24.820 13.473 85.317 1.00 19.85 711 GLU E C 1
ATOM 3725 O O . GLU H 3 10 ? 25.727 14.114 84.798 1.00 18.95 711 GLU E O 1
ATOM 3731 N N . ARG H 3 11 ? 24.289 12.397 84.751 1.00 21.55 712 ARG E N 1
ATOM 3732 C CA . ARG H 3 11 ? 24.721 11.887 83.459 1.00 22.18 712 ARG E CA 1
ATOM 3733 C C . ARG H 3 11 ? 24.547 12.972 82.384 1.00 21.34 712 ARG E C 1
ATOM 3734 O O . ARG H 3 11 ? 25.434 13.204 81.566 1.00 21.82 712 ARG E O 1
ATOM 3742 N N . LYS H 3 12 ? 23.397 13.633 82.389 1.00 21.27 713 LYS E N 1
ATOM 3743 C CA . LYS H 3 12 ? 23.120 14.690 81.418 1.00 21.20 713 LYS E CA 1
ATOM 3744 C C . LYS H 3 12 ? 24.056 15.887 81.644 1.00 19.83 713 LYS E C 1
ATOM 3745 O O . LYS H 3 12 ? 24.559 16.489 80.704 1.00 17.90 713 LYS E O 1
ATOM 3751 N N . ARG H 3 13 ? 24.299 16.219 82.905 1.00 19.65 714 ARG E N 1
ATOM 3752 C CA . ARG H 3 13 ? 25.168 17.348 83.209 1.00 18.54 714 ARG E CA 1
ATOM 3753 C C . ARG H 3 13 ? 26.579 17.059 82.684 1.00 17.92 714 ARG E C 1
ATOM 3754 O O . ARG H 3 13 ? 27.222 17.933 82.104 1.00 18.45 714 ARG E O 1
ATOM 3762 N N . ARG H 3 14 ? 27.053 15.829 82.876 1.00 18.13 715 ARG E N 1
ATOM 3763 C CA . ARG H 3 14 ? 28.379 15.442 82.389 1.00 19.27 715 ARG E CA 1
ATOM 3764 C C . ARG H 3 14 ? 28.398 15.523 80.863 1.00 19.72 715 ARG E C 1
ATOM 3765 O O . ARG H 3 14 ? 29.400 15.897 80.254 1.00 17.23 715 ARG E O 1
ATOM 3773 N N . ASP H 3 15 ? 27.281 15.147 80.250 1.00 21.07 716 ASP E N 1
ATOM 3774 C CA . ASP H 3 15 ? 27.175 15.170 78.796 1.00 22.75 716 ASP E CA 1
ATOM 3775 C C . ASP H 3 15 ? 27.303 16.600 78.263 1.00 22.51 716 ASP E C 1
ATOM 3776 O O . ASP H 3 15 ? 27.870 16.816 77.193 1.00 22.34 716 ASP E O 1
ATOM 3781 N N . HIS H 3 16 ? 26.785 17.575 79.005 1.00 21.64 717 HIS E N 1
ATOM 3782 C CA . HIS H 3 16 ? 26.881 18.965 78.576 1.00 21.80 717 HIS E CA 1
ATOM 3783 C C . HIS H 3 16 ? 28.341 19.418 78.666 1.00 20.81 717 HIS E C 1
ATOM 3784 O O . HIS H 3 16 ? 28.815 20.200 77.835 1.00 19.64 717 HIS E O 1
ATOM 3791 N N . ILE H 3 17 ? 29.047 18.920 79.678 1.00 19.31 718 ILE E N 1
ATOM 3792 C CA . ILE H 3 17 ? 30.453 19.265 79.869 1.00 19.00 718 ILE E CA 1
ATOM 3793 C C . ILE H 3 17 ? 31.273 18.633 78.765 1.00 18.03 718 ILE E C 1
ATOM 3794 O O . ILE H 3 17 ? 32.189 19.258 78.245 1.00 18.80 718 ILE E O 1
ATOM 3799 N N . LYS H 3 18 ? 30.940 17.402 78.386 1.00 17.79 719 LYS E N 1
ATOM 3800 C CA . LYS H 3 18 ? 31.669 16.755 77.297 1.00 19.80 719 LYS E CA 1
ATOM 3801 C C . LYS H 3 18 ? 31.480 17.552 75.998 1.00 19.19 719 LYS E C 1
ATOM 3802 O O . LYS H 3 18 ? 32.437 17.769 75.249 1.00 20.24 719 LYS E O 1
ATOM 3808 N N . ASP H 3 19 ? 30.254 17.987 75.725 1.00 20.51 720 ASP E N 1
ATOM 3809 C CA . ASP H 3 19 ? 30.000 18.761 74.507 1.00 21.96 720 ASP E CA 1
ATOM 3810 C C . ASP H 3 19 ? 30.776 20.066 74.515 1.00 21.25 720 ASP E C 1
ATOM 3811 O O . ASP H 3 19 ? 31.341 20.471 73.507 1.00 20.50 720 ASP E O 1
ATOM 3816 N N . SER H 3 20 ? 30.795 20.726 75.663 1.00 20.40 721 SER E N 1
ATOM 3817 C CA . SER H 3 20 ? 31.508 21.989 75.791 1.00 20.30 721 SER E CA 1
ATOM 3818 C C . SER H 3 20 ? 32.999 21.805 75.612 1.00 18.46 721 SER E C 1
ATOM 3819 O O . SER H 3 20 ? 33.674 22.677 75.061 1.00 18.16 721 SER E O 1
ATOM 3822 N N . PHE H 3 21 ? 33.520 20.678 76.087 1.00 18.66 722 PHE E N 1
ATOM 3823 C CA . PHE H 3 21 ? 34.943 20.385 75.940 1.00 18.73 722 PHE E CA 1
ATOM 3824 C C . PHE H 3 21 ? 35.283 20.254 74.452 1.00 21.38 722 PHE E C 1
ATOM 3825 O O . PHE H 3 21 ? 36.321 20.728 73.990 1.00 17.51 722 PHE E O 1
ATOM 3833 N N . HIS H 3 22 ? 34.410 19.592 73.701 1.00 21.89 723 HIS E N 1
ATOM 3834 C CA . HIS H 3 22 ? 34.651 19.407 72.277 1.00 24.85 723 HIS E CA 1
ATOM 3835 C C . HIS H 3 22 ? 34.500 20.727 71.529 1.00 24.07 723 HIS E C 1
ATOM 3836 O O . HIS H 3 22 ? 35.205 20.989 70.555 1.00 25.67 723 HIS E O 1
ATOM 3843 N N . SER H 3 23 ? 33.579 21.562 71.985 1.00 23.66 724 SER E N 1
ATOM 3844 C CA . SER H 3 23 ? 33.372 22.849 71.344 1.00 23.59 724 SER E CA 1
ATOM 3845 C C . SER H 3 23 ? 34.609 23.718 71.548 1.00 22.66 724 SER E C 1
ATOM 3846 O O . SER H 3 23 ? 34.997 24.471 70.653 1.00 21.56 724 SER E O 1
ATOM 3849 N N . LEU H 3 24 ? 35.234 23.600 72.719 1.00 20.38 725 LEU E N 1
ATOM 3850 C CA . LEU H 3 24 ? 36.445 24.371 73.024 1.00 19.85 725 LEU E CA 1
ATOM 3851 C C . LEU H 3 24 ? 37.619 23.807 72.230 1.00 20.58 725 LEU E C 1
ATOM 3852 O O . LEU H 3 24 ? 38.384 24.547 71.608 1.00 19.70 725 LEU E O 1
ATOM 3857 N N . ARG H 3 25 ? 37.743 22.483 72.254 1.00 21.08 726 ARG E N 1
ATOM 3858 C CA . ARG H 3 25 ? 38.812 21.796 71.548 1.00 22.40 726 ARG E CA 1
ATOM 3859 C C . ARG H 3 25 ? 38.896 22.217 70.082 1.00 23.01 726 ARG E C 1
ATOM 3860 O O . ARG H 3 25 ? 39.966 22.574 69.585 1.00 20.02 726 ARG E O 1
ATOM 3868 N N . ASP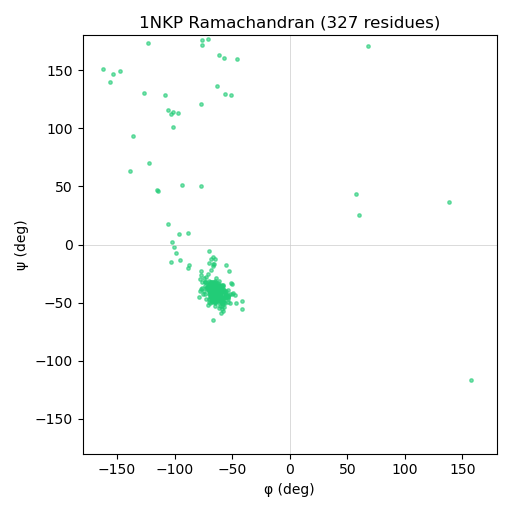 H 3 26 ? 37.758 22.169 69.399 1.00 24.13 727 ASP E N 1
ATOM 3869 C CA . ASP H 3 26 ? 37.708 22.501 67.986 1.00 25.27 727 ASP E CA 1
ATOM 3870 C C . ASP H 3 26 ? 37.915 23.975 67.671 1.00 25.41 727 ASP E C 1
ATOM 3871 O O . ASP H 3 26 ? 38.006 24.346 66.501 1.00 25.15 727 ASP E O 1
ATOM 3876 N N . SER H 3 27 ? 38.003 24.816 68.700 1.00 23.62 728 SER E N 1
ATOM 3877 C CA . SER H 3 27 ? 38.207 26.239 68.475 1.00 23.33 728 SER E CA 1
ATOM 3878 C C . SER H 3 27 ? 39.681 26.600 68.566 1.00 21.76 728 SER E C 1
ATOM 3879 O O . SER H 3 27 ? 40.075 27.693 68.168 1.00 20.82 728 SER E O 1
ATOM 3882 N N . VAL H 3 28 ? 40.486 25.671 69.083 1.00 21.15 729 VAL E N 1
ATOM 3883 C CA . VAL H 3 28 ? 41.926 25.868 69.260 1.00 21.10 729 VAL E CA 1
ATOM 3884 C C . VAL H 3 28 ? 42.735 25.259 68.107 1.00 21.32 729 VAL E C 1
ATOM 3885 O O . VAL H 3 28 ? 42.805 24.037 67.959 1.00 21.50 729 VAL E O 1
ATOM 3889 N N . PRO H 3 29 ? 43.391 26.107 67.299 1.00 21.93 730 PRO E N 1
ATOM 3890 C CA . PRO H 3 29 ? 44.190 25.656 66.155 1.00 22.28 730 PRO E CA 1
ATOM 3891 C C . PRO H 3 29 ? 45.209 24.542 66.425 1.00 23.40 730 PRO E C 1
ATOM 3892 O O . PRO H 3 29 ? 45.337 23.622 65.624 1.00 24.46 730 PRO E O 1
ATOM 3896 N N . SER H 3 30 ? 45.933 24.617 67.539 1.00 24.10 731 SER E N 1
ATOM 3897 C CA . SER H 3 30 ? 46.937 23.597 67.854 1.00 25.29 731 SER E CA 1
ATOM 3898 C C . SER H 3 30 ? 46.355 22.220 68.191 1.00 26.55 731 SER E C 1
ATOM 3899 O O . SER H 3 30 ? 47.090 21.232 68.248 1.00 26.93 731 SER E O 1
ATOM 3902 N N . LEU H 3 31 ? 45.048 22.151 68.419 1.00 27.54 732 LEU E N 1
ATOM 3903 C CA . LEU H 3 31 ? 44.411 20.881 68.756 1.00 31.36 732 LEU E CA 1
ATOM 3904 C C . LEU H 3 31 ? 43.732 20.213 67.562 1.00 34.12 732 LEU E C 1
ATOM 3905 O O . LEU H 3 31 ? 43.271 19.075 67.662 1.00 34.50 732 LEU E O 1
ATOM 3910 N N . GLN H 3 32 ? 43.673 20.914 66.434 1.00 37.62 733 GLN E N 1
ATOM 3911 C CA . GLN H 3 32 ? 43.049 20.367 65.233 1.00 40.94 733 GLN E CA 1
ATOM 3912 C C . GLN H 3 32 ? 43.801 19.135 64.748 1.00 42.31 733 GLN E C 1
ATOM 3913 O O . GLN H 3 32 ? 45.032 19.120 64.716 1.00 42.37 733 GLN E O 1
ATOM 3919 N N . GLY H 3 33 ? 43.053 18.105 64.369 1.00 44.05 734 GLY E N 1
ATOM 3920 C CA . GLY H 3 33 ? 43.665 16.880 63.887 1.00 45.49 734 GLY E CA 1
ATOM 3921 C C . GLY H 3 33 ? 44.621 16.248 64.882 1.00 46.45 734 GLY E C 1
ATOM 3922 O O . GLY H 3 33 ? 45.708 15.804 64.508 1.00 47.63 734 GLY E O 1
ATOM 3923 N N . GLU H 3 34 ? 44.223 16.208 66.151 1.00 46.51 735 GLU E N 1
ATOM 3924 C CA . GLU H 3 34 ? 45.056 15.619 67.194 1.00 45.76 735 GLU E CA 1
ATOM 3925 C C . GLU H 3 34 ? 44.217 15.158 68.384 1.00 45.69 735 GLU E C 1
ATOM 3926 O O . GLU H 3 34 ? 43.261 15.829 68.779 1.00 45.69 735 GLU E O 1
ATOM 3928 N N . LYS H 3 35 ? 44.571 14.003 68.942 1.00 44.91 736 LYS E N 1
ATOM 3929 C CA . LYS H 3 35 ? 43.863 13.462 70.096 1.00 43.37 736 LYS E CA 1
ATOM 3930 C C . LYS H 3 35 ? 44.343 14.245 71.307 1.00 42.31 736 LYS E C 1
ATOM 3931 O O . LYS H 3 35 ? 45.540 14.263 71.602 1.00 43.02 736 LYS E O 1
ATOM 3933 N N . ALA H 3 36 ? 43.415 14.897 72.001 1.00 39.50 737 ALA E N 1
ATOM 3934 C CA . ALA H 3 36 ? 43.774 15.699 73.162 1.00 36.55 737 ALA E CA 1
ATOM 3935 C C . ALA H 3 36 ? 42.984 15.323 74.410 1.00 34.26 737 ALA E C 1
ATOM 3936 O O . ALA H 3 36 ? 41.759 15.228 74.372 1.00 34.23 737 ALA E O 1
ATOM 3938 N N . SER H 3 37 ? 43.692 15.109 75.513 1.00 30.92 738 SER E N 1
ATOM 3939 C CA . SER H 3 37 ? 43.045 14.760 76.772 1.00 29.01 738 SER E CA 1
ATOM 3940 C C . SER H 3 37 ? 42.337 16.016 77.257 1.00 26.83 738 SER E C 1
ATOM 3941 O O . SER H 3 37 ? 42.444 17.063 76.622 1.00 25.95 738 SER E O 1
ATOM 3944 N N . ARG H 3 38 ? 41.613 15.924 78.369 1.00 24.50 739 ARG E N 1
ATOM 3945 C CA . ARG H 3 38 ? 40.918 17.102 78.888 1.00 23.69 739 ARG E CA 1
ATOM 3946 C C . ARG H 3 38 ? 41.908 18.131 79.403 1.00 23.87 739 ARG E C 1
ATOM 3947 O O . ARG H 3 38 ? 41.757 19.327 79.158 1.00 22.57 739 ARG E O 1
ATOM 3955 N N . ALA H 3 39 ? 42.932 17.661 80.108 1.00 23.66 740 ALA E N 1
ATOM 3956 C CA . ALA H 3 39 ? 43.951 18.557 80.636 1.00 23.98 740 ALA E CA 1
ATOM 3957 C C . ALA H 3 39 ? 44.622 19.292 79.474 1.00 23.79 740 ALA E C 1
ATOM 3958 O O . ALA H 3 39 ? 44.908 20.488 79.565 1.00 23.08 740 ALA E O 1
ATOM 3960 N N . GLN H 3 40 ? 44.866 18.577 78.383 1.00 23.42 741 GLN E N 1
ATOM 3961 C CA . GLN H 3 40 ? 45.501 19.176 77.210 1.00 24.69 741 GLN E CA 1
ATOM 3962 C C . GLN H 3 40 ? 44.601 20.220 76.560 1.00 23.23 741 GLN E C 1
ATOM 3963 O O . GLN H 3 40 ? 45.074 21.256 76.095 1.00 23.27 741 GLN E O 1
ATOM 3969 N N . ILE H 3 41 ? 43.303 19.949 76.501 1.00 20.95 742 ILE E N 1
ATOM 3970 C CA . ILE H 3 41 ? 42.409 20.916 75.886 1.00 19.79 742 ILE E CA 1
ATOM 3971 C C . ILE H 3 41 ? 42.449 22.203 76.695 1.00 18.33 742 ILE E C 1
ATOM 3972 O O . ILE H 3 41 ? 42.575 23.288 76.142 1.00 18.13 742 ILE E O 1
ATOM 3977 N N . LEU H 3 42 ? 42.375 22.079 78.012 1.00 16.82 743 LEU E N 1
ATOM 3978 C CA . LEU H 3 42 ? 42.389 23.269 78.857 1.00 15.80 743 LEU E CA 1
ATOM 3979 C C . LEU H 3 42 ? 43.710 24.011 78.777 1.00 15.50 743 LEU E C 1
ATOM 3980 O O . LEU H 3 42 ? 43.732 25.235 78.653 1.00 16.76 743 LEU E O 1
ATOM 3985 N N . ASP H 3 43 ? 44.817 23.280 78.835 1.00 16.05 744 ASP E N 1
ATOM 3986 C CA . ASP H 3 43 ? 46.122 23.930 78.798 1.00 17.87 744 ASP E CA 1
ATOM 3987 C C . ASP H 3 43 ? 46.448 24.575 77.456 1.00 17.39 744 ASP E C 1
ATOM 3988 O O . ASP H 3 43 ? 47.053 25.639 77.411 1.00 17.20 744 ASP E O 1
ATOM 3993 N N . LYS H 3 44 ? 46.047 23.940 76.362 1.00 17.51 745 LYS E N 1
ATOM 3994 C CA . LYS H 3 44 ? 46.307 24.501 75.047 1.00 18.87 745 LYS E CA 1
ATOM 3995 C C . LYS H 3 44 ? 45.388 25.694 74.789 1.00 17.98 745 LYS E C 1
ATOM 3996 O O . LYS H 3 44 ? 45.769 26.642 74.100 1.00 17.38 745 LYS E O 1
ATOM 4002 N N . ALA H 3 45 ? 44.182 25.651 75.345 1.00 16.77 746 ALA E N 1
ATOM 4003 C CA . ALA H 3 45 ? 43.241 26.759 75.179 1.00 15.58 746 ALA E CA 1
ATOM 4004 C C . ALA H 3 45 ? 43.783 27.992 75.898 1.00 16.50 746 ALA E C 1
ATOM 4005 O O . ALA H 3 45 ? 43.770 29.097 75.359 1.00 15.78 746 ALA E O 1
ATOM 4007 N N . THR H 3 46 ? 44.252 27.790 77.125 1.00 15.16 747 THR E N 1
ATOM 4008 C CA . THR H 3 46 ? 44.794 28.882 77.936 1.00 15.93 747 THR E CA 1
ATOM 4009 C C . THR H 3 46 ? 45.977 29.543 77.225 1.00 15.77 747 THR E C 1
ATOM 4010 O O . THR H 3 46 ? 46.073 30.763 77.145 1.00 16.05 747 THR E O 1
ATOM 4014 N N . GLU H 3 47 ? 46.868 28.718 76.701 1.00 16.68 748 GLU E N 1
ATOM 4015 C CA . GLU H 3 47 ? 48.040 29.188 75.978 1.00 18.16 748 GLU E CA 1
ATOM 4016 C C . GLU H 3 47 ? 47.614 30.006 74.751 1.00 17.20 748 GLU E C 1
ATOM 4017 O O . GLU H 3 47 ? 48.110 31.113 74.522 1.00 15.16 748 GLU E O 1
ATOM 4023 N N . TYR H 3 48 ? 46.682 29.461 73.975 1.00 16.24 749 TYR E N 1
ATOM 4024 C CA . TYR H 3 48 ? 46.197 30.133 72.771 1.00 16.98 749 TYR E CA 1
ATOM 4025 C C . TYR H 3 48 ? 45.476 31.449 73.096 1.00 16.90 749 TYR E C 1
ATOM 4026 O O . TYR H 3 48 ? 45.624 32.445 72.387 1.00 18.71 749 TYR E O 1
ATOM 4035 N N . ILE H 3 49 ? 44.706 31.459 74.175 1.00 16.96 750 ILE E N 1
ATOM 4036 C CA . ILE H 3 49 ? 44.001 32.670 74.562 1.00 16.59 750 ILE E CA 1
ATOM 4037 C C . ILE H 3 49 ? 44.989 33.790 74.902 1.00 17.38 750 ILE E C 1
ATOM 4038 O O . ILE H 3 49 ? 44.836 34.920 74.450 1.00 15.37 750 ILE E O 1
ATOM 4043 N N . GLN H 3 50 ? 46.006 33.488 75.697 1.00 16.61 751 GLN E N 1
ATOM 4044 C CA . GLN H 3 50 ? 46.970 34.526 76.047 1.00 20.31 751 GLN E CA 1
ATOM 4045 C C . GLN H 3 50 ? 47.697 35.039 74.809 1.00 20.59 751 GLN E C 1
ATOM 4046 O O . GLN H 3 50 ? 47.938 36.244 74.654 1.00 20.40 751 GLN E O 1
ATOM 4052 N N . TYR H 3 51 ? 48.056 34.107 73.936 1.00 21.24 752 TYR E N 1
ATOM 4053 C CA . TYR H 3 51 ? 48.746 34.437 72.707 1.00 21.40 752 TYR E CA 1
ATOM 4054 C C . TYR H 3 51 ? 47.922 35.399 71.853 1.00 21.80 752 TYR E C 1
ATOM 4055 O O . TYR H 3 51 ? 48.428 36.428 71.403 1.00 22.28 752 TYR E O 1
ATOM 4064 N N . MET H 3 52 ? 46.656 35.057 71.626 1.00 21.30 753 MET E N 1
ATOM 4065 C CA . MET H 3 52 ? 45.771 35.883 70.801 1.00 21.04 753 MET E CA 1
ATOM 4066 C C . MET H 3 52 ? 45.470 37.253 71.399 1.00 20.92 753 MET E C 1
ATOM 4067 O O . MET H 3 52 ? 45.379 38.251 70.676 1.00 18.75 753 MET E O 1
ATOM 4072 N N . ARG H 3 53 ? 45.299 37.312 72.712 1.00 20.46 754 ARG E N 1
ATOM 4073 C CA . ARG H 3 53 ? 45.023 38.599 73.348 1.00 21.51 754 ARG E CA 1
ATOM 4074 C C . ARG H 3 53 ? 46.192 39.540 73.082 1.00 22.12 754 ARG E C 1
ATOM 4075 O O . ARG H 3 53 ? 45.999 40.706 72.735 1.00 23.14 754 ARG E O 1
ATOM 4083 N N . ARG H 3 54 ? 47.407 39.023 73.236 1.00 22.77 755 ARG E N 1
ATOM 4084 C CA . ARG H 3 54 ? 48.603 39.823 73.030 1.00 23.61 755 ARG E CA 1
ATOM 4085 C C . ARG H 3 54 ? 48.804 40.153 71.558 1.00 22.82 755 ARG E C 1
ATOM 4086 O O . ARG H 3 54 ? 49.209 41.259 71.221 1.00 21.64 755 ARG E O 1
ATOM 4094 N N . LYS H 3 55 ? 48.512 39.194 70.684 1.00 22.84 756 LYS E N 1
ATOM 4095 C CA . LYS H 3 55 ? 48.645 39.416 69.246 1.00 23.56 756 LYS E CA 1
ATOM 4096 C C . LYS H 3 55 ? 47.733 40.567 68.819 1.00 22.48 756 LYS E C 1
ATOM 4097 O O . LYS H 3 55 ? 48.159 41.460 68.095 1.00 22.53 756 LYS E O 1
ATOM 4103 N N . ASN H 3 56 ? 46.476 40.545 69.262 1.00 23.80 757 ASN E N 1
ATOM 4104 C CA . ASN H 3 56 ? 45.554 41.622 68.912 1.00 23.34 757 ASN E CA 1
ATOM 4105 C C . ASN H 3 56 ? 46.000 42.921 69.595 1.00 23.78 757 ASN E C 1
ATOM 4106 O O . ASN H 3 56 ? 45.823 44.009 69.048 1.00 22.61 757 ASN E O 1
ATOM 4111 N N . HIS H 3 57 ? 46.580 42.804 70.787 1.00 23.79 758 HIS E N 1
ATOM 4112 C CA . HIS H 3 57 ? 47.069 43.980 71.510 1.00 24.86 758 HIS E CA 1
ATOM 4113 C C . HIS H 3 57 ? 48.051 44.693 70.587 1.00 24.96 758 HIS E C 1
ATOM 4114 O O . HIS H 3 57 ? 47.943 45.903 70.369 1.00 24.55 758 HIS E O 1
ATOM 4121 N N . THR H 3 58 ? 48.996 43.928 70.042 1.00 24.60 759 THR E N 1
ATOM 4122 C CA . THR H 3 58 ? 50.002 44.454 69.125 1.00 26.32 759 THR E CA 1
ATOM 4123 C C . THR H 3 58 ? 49.382 44.991 67.827 1.00 27.58 759 THR E C 1
ATOM 4124 O O . THR H 3 58 ? 49.810 46.030 67.307 1.00 24.90 759 THR E O 1
ATOM 4128 N N . HIS H 3 59 ? 48.388 44.280 67.297 1.00 27.44 760 HIS E N 1
ATOM 4129 C CA . HIS H 3 59 ? 47.722 44.736 66.083 1.00 28.22 760 HIS E CA 1
ATOM 4130 C C . HIS H 3 59 ? 47.161 46.126 66.362 1.00 28.53 760 HIS E C 1
ATOM 4131 O O . HIS H 3 59 ? 47.360 47.055 65.581 1.00 27.06 760 HIS E O 1
ATOM 4138 N N . GLN H 3 60 ? 46.470 46.261 67.492 1.00 28.99 761 GLN E N 1
ATOM 4139 C CA . GLN H 3 60 ? 45.874 47.536 67.865 1.00 29.37 761 GLN E CA 1
ATOM 4140 C C . GLN H 3 60 ? 46.888 48.662 67.948 1.00 29.89 761 GLN E C 1
ATOM 4141 O O . GLN H 3 60 ? 46.604 49.784 67.540 1.00 30.46 761 GLN E O 1
ATOM 4147 N N . GLN H 3 61 ? 48.072 48.381 68.477 1.00 31.50 762 GLN E N 1
ATOM 4148 C CA . GLN H 3 61 ? 49.079 49.428 68.577 1.00 32.43 762 GLN E CA 1
ATOM 4149 C C . GLN H 3 61 ? 49.581 49.831 67.192 1.00 31.43 762 GLN E C 1
ATOM 4150 O O . GLN H 3 61 ? 49.828 51.006 66.945 1.00 30.98 762 GLN E O 1
ATOM 4156 N N . ASP H 3 62 ? 49.730 48.861 66.292 1.00 30.41 763 ASP E N 1
ATOM 4157 C CA . ASP H 3 62 ? 50.191 49.164 64.941 1.00 29.46 763 ASP E CA 1
ATOM 4158 C C . ASP H 3 62 ? 49.152 50.013 64.221 1.00 29.25 763 ASP E C 1
ATOM 4159 O O . ASP H 3 62 ? 49.496 50.884 63.427 1.00 28.65 763 ASP E O 1
ATOM 4164 N N . ILE H 3 63 ? 47.881 49.741 64.507 1.00 28.73 764 ILE E N 1
ATOM 4165 C CA . ILE H 3 63 ? 46.770 50.471 63.911 1.00 29.52 764 ILE E CA 1
ATOM 4166 C C . ILE H 3 63 ? 46.697 51.901 64.452 1.00 31.35 764 ILE E C 1
ATOM 4167 O O . ILE H 3 63 ? 46.472 52.846 63.692 1.00 30.32 764 ILE E O 1
ATOM 4172 N N . ASP H 3 64 ? 46.880 52.064 65.759 1.00 32.35 765 ASP E N 1
ATOM 4173 C CA . ASP H 3 64 ? 46.843 53.398 66.349 1.00 34.61 765 ASP E CA 1
ATOM 4174 C C . ASP H 3 64 ? 48.006 54.207 65.790 1.00 34.79 765 ASP E C 1
ATOM 4175 O O . ASP H 3 64 ? 47.895 55.415 65.580 1.00 35.37 765 ASP E O 1
ATOM 4180 N N . ASP H 3 65 ? 49.118 53.519 65.552 1.00 35.47 766 ASP E N 1
ATOM 4181 C CA . ASP H 3 65 ? 50.323 54.124 65.007 1.00 35.12 766 ASP E CA 1
ATOM 4182 C C . ASP H 3 65 ? 49.970 54.720 63.641 1.00 34.97 766 ASP E C 1
ATOM 4183 O O . ASP H 3 65 ? 50.305 55.868 63.345 1.00 32.87 766 ASP E O 1
ATOM 4188 N N . LEU H 3 66 ? 49.284 53.926 62.820 1.00 32.43 767 LEU E N 1
ATOM 4189 C CA . LEU H 3 66 ? 48.868 54.357 61.491 1.00 31.16 767 LEU E CA 1
ATOM 4190 C C . LEU H 3 66 ? 47.881 55.516 61.553 1.00 32.15 767 LEU E C 1
ATOM 4191 O O . LEU H 3 66 ? 47.973 56.462 60.768 1.00 31.92 767 LEU E O 1
ATOM 4196 N N . LYS H 3 67 ? 46.927 55.436 62.475 1.00 33.21 768 LYS E N 1
ATOM 4197 C CA . LYS H 3 67 ? 45.923 56.485 62.613 1.00 34.98 768 LYS E CA 1
ATOM 4198 C C . LYS H 3 67 ? 46.559 57.830 62.943 1.00 36.70 768 LYS E C 1
ATOM 4199 O O . LYS H 3 67 ? 46.118 58.871 62.457 1.00 36.56 768 LYS E O 1
ATOM 4205 N N . ARG H 3 68 ? 47.594 57.805 63.774 1.00 38.11 769 ARG E N 1
ATOM 4206 C CA . ARG H 3 68 ? 48.270 59.035 64.157 1.00 39.35 769 ARG E CA 1
ATOM 4207 C C . ARG H 3 68 ? 49.135 59.542 63.016 1.00 38.78 769 ARG E C 1
ATOM 4208 O O . ARG H 3 68 ? 49.361 60.745 62.889 1.00 38.34 769 ARG E O 1
ATOM 4216 N N . GLN H 3 69 ? 49.621 58.627 62.186 1.00 37.31 770 GLN E N 1
ATOM 4217 C CA . GLN H 3 69 ? 50.429 59.027 61.041 1.00 36.08 770 GLN E CA 1
ATOM 4218 C C . GLN H 3 69 ? 49.533 59.647 59.968 1.00 34.49 770 GLN E C 1
ATOM 4219 O O . GLN H 3 69 ? 49.883 60.671 59.379 1.00 33.34 770 GLN E O 1
ATOM 4225 N N . ASN H 3 70 ? 48.376 59.034 59.725 1.00 32.38 771 ASN E N 1
ATOM 4226 C CA . ASN H 3 70 ? 47.448 59.531 58.715 1.00 31.82 771 ASN E CA 1
ATOM 4227 C C . ASN H 3 70 ? 46.880 60.883 59.120 1.00 33.01 771 ASN E C 1
ATOM 4228 O O . ASN H 3 70 ? 46.616 61.736 58.269 1.00 32.58 771 ASN E O 1
ATOM 4233 N N . ALA H 3 71 ? 46.706 61.075 60.423 1.00 33.40 772 ALA E N 1
ATOM 4234 C CA . ALA H 3 71 ? 46.169 62.330 60.946 1.00 34.60 772 ALA E CA 1
ATOM 4235 C C . ALA H 3 71 ? 47.130 63.486 60.695 1.00 35.07 772 ALA E C 1
ATOM 4236 O O . ALA H 3 71 ? 46.701 64.610 60.421 1.00 36.00 772 ALA E O 1
ATOM 4238 N N . LEU H 3 72 ? 48.428 63.216 60.795 1.00 35.02 773 LEU E N 1
ATOM 4239 C CA . LEU H 3 72 ? 49.422 64.251 60.569 1.00 35.49 773 LEU E CA 1
ATOM 4240 C C . LEU H 3 72 ? 49.564 64.496 59.070 1.00 36.10 773 LEU E C 1
ATOM 4241 O O . LEU H 3 72 ? 49.723 65.637 58.626 1.00 35.42 773 LEU E O 1
ATOM 4246 N N . LEU H 3 73 ? 49.498 63.421 58.292 1.00 35.91 774 LEU E N 1
ATOM 4247 C CA . LEU H 3 73 ? 49.593 63.532 56.842 1.00 36.87 774 LEU E CA 1
ATOM 4248 C C . LEU H 3 73 ? 48.446 64.406 56.339 1.00 37.69 774 LEU E C 1
ATOM 4249 O O . LEU H 3 73 ? 48.612 65.177 55.393 1.00 37.84 774 LEU E O 1
ATOM 4254 N N . GLU H 3 74 ? 47.285 64.295 56.978 1.00 39.41 775 GLU E N 1
ATOM 4255 C CA . GLU H 3 74 ? 46.135 65.105 56.589 1.00 41.04 775 GLU E CA 1
ATOM 4256 C C . GLU H 3 74 ? 46.360 66.552 57.023 1.00 42.41 775 GLU E C 1
ATOM 4257 O O . GLU H 3 74 ? 45.846 67.481 56.406 1.00 42.34 775 GLU E O 1
ATOM 4263 N N . GLN H 3 75 ? 47.134 66.743 58.086 1.00 44.16 776 GLN E N 1
ATOM 4264 C CA . GLN H 3 75 ? 47.410 68.087 58.570 1.00 45.69 776 GLN E CA 1
ATOM 4265 C C . GLN H 3 75 ? 48.289 68.830 57.574 1.00 46.42 776 GLN E C 1
ATOM 4266 O O . GLN H 3 75 ? 48.076 70.016 57.311 1.00 46.26 776 GLN E O 1
ATOM 4272 N N . GLN H 3 76 ? 49.273 68.129 57.020 1.00 47.14 777 GLN E N 1
ATOM 4273 C CA . GLN H 3 76 ? 50.178 68.726 56.045 1.00 48.05 777 GLN E CA 1
ATOM 4274 C C . GLN H 3 76 ? 49.406 69.085 54.784 1.00 48.23 777 GLN E C 1
ATOM 4275 O O . GLN H 3 76 ? 49.591 70.159 54.220 1.00 48.82 777 GLN E O 1
ATOM 4281 N N . VAL H 3 77 ? 48.547 68.175 54.338 1.00 48.04 778 VAL E N 1
ATOM 4282 C CA . VAL H 3 77 ? 47.748 68.424 53.148 1.00 48.75 778 VAL E CA 1
ATOM 4283 C C . VAL H 3 77 ? 46.892 69.672 53.367 1.00 49.45 778 VAL E C 1
ATOM 4284 O O . VAL H 3 77 ? 46.919 70.597 52.558 1.00 49.31 778 VAL E O 1
ATOM 4288 N N . ARG H 3 78 ? 46.138 69.698 54.464 1.00 50.06 779 ARG E N 1
ATOM 4289 C CA . ARG H 3 78 ? 45.296 70.849 54.777 1.00 51.68 779 ARG E CA 1
ATOM 4290 C C . ARG H 3 78 ? 46.130 72.126 54.748 1.00 52.78 779 ARG E C 1
ATOM 4291 O O . ARG H 3 78 ? 45.604 73.224 54.556 1.00 53.00 779 ARG E O 1
ATOM 4299 N N . ALA H 3 79 ? 47.437 71.967 54.935 1.00 54.03 780 ALA E N 1
ATOM 4300 C CA . ALA H 3 79 ? 48.366 73.088 54.931 1.00 55.49 780 ALA E CA 1
ATOM 4301 C C . ALA H 3 79 ? 49.422 72.864 53.854 1.00 56.39 780 ALA E C 1
ATOM 4302 O O . ALA H 3 79 ? 50.586 72.602 54.163 1.00 57.21 780 ALA E O 1
ATOM 4304 N N . LEU H 3 80 ? 49.010 72.965 52.592 1.00 57.03 781 LEU E N 1
ATOM 4305 C CA . LEU H 3 80 ? 49.911 72.761 51.458 1.00 57.67 781 LEU E CA 1
ATOM 4306 C C . LEU H 3 80 ? 51.234 73.497 51.631 1.00 58.76 781 LEU E C 1
ATOM 4307 O O . LEU H 3 80 ? 51.325 74.456 52.403 1.00 58.23 781 LEU E O 1
ATOM 4312 N N . GLY H 3 81 ? 52.252 73.048 50.899 1.00 60.39 782 GLY E N 1
ATOM 4313 C CA . GLY H 3 81 ? 53.569 73.661 50.981 1.00 61.58 782 GLY E CA 1
ATOM 4314 C C . GLY H 3 81 ? 53.680 75.068 50.415 1.00 61.76 782 GLY E C 1
ATOM 4315 O O . GLY H 3 81 ? 54.434 75.891 50.938 1.00 61.24 782 GLY E O 1
ATOM 4316 N N . GLY H 3 82 ? 52.940 75.347 49.346 1.00 61.80 783 GLY E N 1
ATOM 4317 C CA . GLY H 3 82 ? 52.984 76.667 48.741 1.00 61.95 783 GLY E CA 1
ATOM 4318 C C . GLY H 3 82 ? 53.011 76.624 47.225 1.00 62.28 783 GLY E C 1
ATOM 4319 O O . GLY H 3 82 ? 53.675 77.441 46.584 1.00 62.18 783 GLY E O 1
ATOM 4320 N N . CYS H 3 83 ? 52.283 75.669 46.652 1.00 63.74 784 CYS E N 1
ATOM 4321 C CA . CYS H 3 83 ? 52.209 75.501 45.202 1.00 63.65 784 CYS E CA 1
ATOM 4322 C C . CYS H 3 83 ? 51.644 76.746 44.523 1.00 63.89 784 CYS E C 1
ATOM 4323 O O . CYS H 3 83 ? 51.833 76.864 43.293 1.00 59.70 784 CYS E O 1
#

Radius of gyration: 35.11 Å; Cα contacts (8 Å, |Δi|>4): 247; chains: 4; bounding box: 67×115×91 Å

Nearest PDB structures (foldseek):
  1nkp-assembly2_E  TM=1.013E+00  e=3.384E-12  Homo sapiens
  8ott-assembly1_N  TM=9.768E-01  e=1.104E-06  Homo sapiens

Sequence (335 aa):
GHMNVKRRTHNVLERQRRNELKRSFFALRDQIPELENNEKAPKVVILKKATAYILSVQAEEQKLISEEDLLRKRREQLKHKLEQLGGCDKRAHHNALERKRRDHIKDSFHSLRDSVPSLQGEKASRAQILDKATEYIQYMRRKNHTHQQDIDDLKRQNALLEQQVRALGGCMNVKRRTHNVLERQRRNELKRSFFALRDQIPELENNEKAPKVVILKKATAYILSVQAEEQKLISEEDLLRKRREQLKHKLEQLRAHHNALERKRRDHIKDSFHSLRDSVPSLQGEKASRAQILDKATEYIQYMRRKNHTHQQDIDDLKRQNALLEQQVRALGGC

Foldseek 3Di:
DVVVVVVVVVVVVVVVVVVVVVVVLQVLLVVQPVCPPPSVPDSVRSVVRSVVRVVCVVVVVVVVVVVVVVVVVVVVVVVVVDVVVDDD/DVVVVVVVVVVVVVVVVVVVLVVLLCVQPVSNPHDDDSVVSVVSSVVVVVVVVVVVVVVVVVVVVVVVVVVVVVVVVVVDDDD/DVVVVVVVVVVVVVVVVVVVVVLVVQLVVQVVCPPPPDADSVNSVVSSVVVVVVVVVVVVVVVVVVVVVVVVVVVVVVVVVVD/DVVVVVVVVVVVVVVVVVLVVQQVVQPVNPPHDADSVRSVVSSVVVVVVVVVVVVVVVVVVVVVVVVVVVVVVCVVVDPPD

Secondary structure (DSSP, 8-state):
-HHHHHHHHHHHHHHHHHHHHHHHHHHHHTT-GGGTT-TT--HHHHHHHHHHHHHHHHHHHHHHHHHHHHHHHHHHHHHHHHHHH---/-HHHHHHHHHHHHHHHHHHHHHHHHTTSGGGTTS---HHHHHHHHHHHHHHHHHHHHHHHHHHHHHHHHHHHHHHHHHT-S--/-HHHHHHHHHHHHHHHHHHHHHHHHHHTT-GGGTT-S---HHHHHHHHHHHHHHHHHHHHHHHHHHHHHHHHHHHHHHHHHH-/-HHHHHHHHHHHHHHHHHHHHHHTT-GGGTTS---HHHHHHHHHHHHHHHHHHHHHHHHHHHHHHHHHHHHHHHHHT----